Protein 4JCY (pdb70)

Radius of gyration: 17.29 Å; Cα contacts (8 Å, |Δi|>4): 210; chains: 2; bounding box: 45×39×38 Å

Nearest PDB structures (foldseek):
  3lfp-assembly1_A  TM=9.941E-01  e=3.884E-13  Citrobacter sp. RFL231
  4jqd-assembly1_A  TM=9.989E-01  e=7.165E-13  Citrobacter sp. RFL231
  4o8b-assembly1_A-2  TM=9.402E-01  e=1.130E-07  Pseudomonas aeruginosa PAO1
  2ef8-assembly1_B  TM=5.598E-01  e=7.575E-02  Peduovirus P2
  5d4z-assembly8_U  TM=6.041E-01  e=1.477E-01  Salmonella phage SPC32H

CATH classification: 1.10.260.40

Secondary structure (DSSP, 8-state):
--HHHHHHHHHHHT--HHHHHHHTT--TTTHHHHHHHHHHTSSPPPHHHHHHHHHHHTS-GGGGG---HHHHHHHHHHHT--HHHHHHHHH-/--HHHHHHHHHHHT--HHHHHHHTT--TTTHHHHHHHHHHTSSPPPHHHHHHHHHHHTS-GGGGG---HHHHHHHHHHHH--HHHHHHHHH-

Sequence (184 aa):
MLIRRLKDARLRAGISQEKLGVLAGIDEASASARMNQYEKGKHAPDFEMANRLAKVLKIPVSYLYTPEDDLAQIILTWNELNEQERKRINFYMLIRRLKDARLRAGISQEKLGVLAGIDEASASARMNQYEKGKHAPDFEMANRLAKVLKIPVSYLYTPEDDLAQIILTWNELNEQERKRINFY

InterPro domains:
  IPR001387 Cro/C1-type, helix-turn-helix domain [PF01381] (6-64)
  IPR001387 Cro/C1-type, helix-turn-helix domain [PS50943] (6-64)
  IPR001387 Cro/C1-type, helix-turn-helix domain [SM00530] (5-64)
  IPR001387 Cro/C1-type, helix-turn-helix domain [cd00093] (4-64)
  IPR010982 Lambda repressor-like, DNA-binding domain superfamily [G3DSA:1.10.260.40] (1-98)
  IPR010982 Lambda repressor-like, DNA-binding domain superfamily [SSF47413] (3-70)

Organism: NCBI:txid315237

Foldseek 3Di:
DALVLLVVLCVVLVDDQLVLQVQLPHDNVCSNVVSVCCNVVVDHDDLSSLCSSCVSSQFDSCLRVDPDPVVSVVRRVCSPDDPVRVVVVVVD/DALVLLVVLCVVLVDAQQVLQVQLPHDNVCRNVVSVCCNVVVDHDDLSSLCSSCVSSQFDSCLRVDPDPVVSVVRRVCSPDDPVRVVVVVVD

Structure (mmCIF, N/CA/C/O backbone):
data_4JCY
#
_entry.id   4JCY
#
_cell.length_a   62.340
_cell.length_b   62.340
_cell.length_c   158.080
_cell.angle_alpha   90.00
_cell.angle_beta   90.00
_cell.angle_gamma   120.00
#
_symmetry.space_group_name_H-M   'P 61'
#
loop_
_entity.id
_entity.type
_entity.pdbx_description
1 polymer 'Csp231I C protein'
2 polymer "DNA (5'-D(*AP*AP*AP*CP*TP*AP*AP*GP*AP*AP*AP*AP*TP*CP*TP*TP*AP*GP*CP*AP*A)-3')"
3 polymer "DNA (5'-D(*TP*TP*GP*CP*TP*AP*AP*GP*AP*TP*TP*TP*TP*CP*TP*TP*AP*GP*TP*TP*T)-3')"
4 non-polymer 'IODIDE ION'
5 water water
#
loop_
_atom_site.group_PDB
_atom_site.id
_atom_site.type_symbol
_atom_site.label_atom_id
_atom_site.label_alt_id
_atom_site.label_comp_id
_atom_site.label_asym_id
_atom_site.label_entity_id
_atom_site.label_seq_id
_atom_site.pdbx_PDB_ins_code
_atom_site.Cartn_x
_atom_site.Cartn_y
_atom_site.Cartn_z
_atom_site.occupancy
_atom_site.B_iso_or_equiv
_atom_site.auth_seq_id
_atom_site.auth_comp_id
_atom_site.auth_asym_id
_atom_site.auth_atom_id
_atom_site.pdbx_PDB_model_num
ATOM 1 N N . MET A 1 1 ? 52.623 35.710 -1.532 1.00 22.82 1 MET A N 1
ATOM 2 C CA . MET A 1 1 ? 53.055 36.877 -2.355 1.00 22.06 1 MET A CA 1
ATOM 3 C C . MET A 1 1 ? 52.622 38.199 -1.747 1.00 21.66 1 MET A C 1
ATOM 4 O O . MET A 1 1 ? 51.514 38.329 -1.219 1.00 21.10 1 MET A O 1
ATOM 9 N N . LEU A 1 2 ? 53.513 39.181 -1.840 1.00 20.63 2 LEU A N 1
ATOM 10 C CA . LEU A 1 2 ? 53.291 40.495 -1.249 1.00 20.22 2 LEU A CA 1
ATOM 11 C C . LEU A 1 2 ? 52.587 41.417 -2.229 1.00 20.08 2 LEU A C 1
ATOM 12 O O . LEU A 1 2 ? 53.151 41.811 -3.253 1.00 20.18 2 LEU A O 1
ATOM 17 N N . ILE A 1 3 ? 51.346 41.762 -1.910 1.00 20.15 3 ILE A N 1
ATOM 18 C CA . ILE A 1 3 ? 50.517 42.515 -2.843 1.00 20.28 3 ILE A CA 1
ATOM 19 C C . ILE A 1 3 ? 51.117 43.861 -3.221 1.00 20.46 3 ILE A C 1
ATOM 20 O O . ILE A 1 3 ? 50.938 44.319 -4.348 1.00 20.60 3 ILE A O 1
ATOM 25 N N . ARG A 1 4 ? 51.844 44.485 -2.295 1.00 21.35 4 ARG A N 1
ATOM 26 C CA . ARG A 1 4 ? 52.453 45.778 -2.597 1.00 21.87 4 ARG A CA 1
ATOM 27 C C . ARG A 1 4 ? 53.607 45.662 -3.590 1.00 21.35 4 ARG A C 1
ATOM 28 O O . ARG A 1 4 ? 53.807 46.554 -4.415 1.00 21.13 4 ARG A O 1
ATOM 36 N N . ARG A 1 5 ? 54.357 44.568 -3.506 1.00 20.52 5 ARG A N 1
ATOM 37 C CA . ARG A 1 5 ? 55.415 44.290 -4.475 1.00 20.19 5 ARG A CA 1
ATOM 38 C C . ARG A 1 5 ? 54.838 44.135 -5.880 1.00 19.59 5 ARG A C 1
ATOM 39 O O . ARG A 1 5 ? 55.368 44.699 -6.844 1.00 19.63 5 ARG A O 1
ATOM 47 N N . LEU A 1 6 ? 53.743 43.381 -5.979 1.00 18.80 6 LEU A N 1
ATOM 48 C CA . LEU A 1 6 ? 53.051 43.179 -7.241 1.00 18.52 6 LEU A CA 1
ATOM 49 C C . LEU A 1 6 ? 52.537 44.497 -7.812 1.00 18.96 6 LEU A C 1
ATOM 50 O O . LEU A 1 6 ? 52.735 44.769 -8.992 1.00 19.33 6 LEU A O 1
ATOM 55 N N . LYS A 1 7 ? 51.882 45.303 -6.974 1.00 19.22 7 LYS A N 1
ATOM 56 C CA . LYS A 1 7 ? 51.315 46.573 -7.431 1.00 20.18 7 LYS A CA 1
ATOM 57 C C . LYS A 1 7 ? 52.407 47.533 -7.885 1.00 20.80 7 LYS A C 1
ATOM 58 O O . LYS A 1 7 ? 52.331 48.099 -8.975 1.00 21.16 7 LYS A O 1
ATOM 64 N N . ASP A 1 8 ? 53.420 47.709 -7.041 1.00 21.22 8 ASP A N 1
ATOM 65 C CA . ASP A 1 8 ? 54.525 48.618 -7.345 1.00 22.10 8 ASP A CA 1
ATOM 66 C C . ASP A 1 8 ? 55.212 48.263 -8.661 1.00 21.94 8 ASP A C 1
ATOM 67 O O . ASP A 1 8 ? 55.478 49.143 -9.482 1.00 22.43 8 ASP A O 1
ATOM 72 N N . ALA A 1 9 ? 55.487 46.973 -8.851 1.00 21.05 9 ALA A N 1
ATOM 73 C CA . ALA A 1 9 ? 56.112 46.468 -10.078 1.00 20.96 9 ALA A CA 1
ATOM 74 C C . ALA A 1 9 ? 55.221 46.634 -11.314 1.00 20.84 9 ALA A C 1
ATOM 75 O O . ALA A 1 9 ? 55.712 46.987 -12.394 1.00 21.24 9 ALA A O 1
ATOM 77 N N . ARG A 1 10 ? 53.920 46.379 -11.157 1.00 20.21 10 ARG A N 1
ATOM 78 C CA . ARG A 1 10 ? 52.971 46.590 -12.254 1.00 20.36 10 ARG A CA 1
ATOM 79 C C . ARG A 1 10 ? 52.879 48.056 -12.665 1.00 21.28 10 ARG A C 1
ATOM 80 O O . ARG A 1 10 ? 52.844 48.366 -13.854 1.00 21.55 10 ARG A O 1
ATOM 88 N N . LEU A 1 11 ? 52.830 48.953 -11.681 1.00 21.73 11 LEU A N 1
ATOM 89 C CA . LEU A 1 11 ? 52.714 50.373 -11.985 1.00 22.87 11 LEU A CA 1
ATOM 90 C C . LEU A 1 11 ? 53.973 50.888 -12.685 1.00 23.88 11 LEU A C 1
ATOM 91 O O . LEU A 1 11 ? 53.880 51.712 -13.582 1.00 24.90 11 LEU A O 1
ATOM 96 N N . ARG A 1 12 ? 55.138 50.368 -12.307 1.00 24.09 12 ARG A N 1
ATOM 97 C CA . ARG A 1 12 ? 56.378 50.740 -12.992 1.00 25.53 12 ARG A CA 1
ATOM 98 C C . ARG A 1 12 ? 56.392 50.243 -14.439 1.00 25.91 12 ARG A C 1
ATOM 99 O O . ARG A 1 12 ? 56.957 50.890 -15.316 1.00 27.65 12 ARG A O 1
ATOM 107 N N . ALA A 1 13 ? 55.757 49.100 -14.677 1.00 25.22 13 ALA A N 1
ATOM 108 C CA . ALA A 1 13 ? 55.632 48.540 -16.019 1.00 25.72 13 ALA A CA 1
ATOM 109 C C . ALA A 1 13 ? 54.620 49.320 -16.861 1.00 26.38 13 ALA A C 1
ATOM 110 O O . ALA A 1 13 ? 54.655 49.258 -18.090 1.00 27.37 13 ALA A O 1
ATOM 112 N N . GLY A 1 14 ? 53.733 50.055 -16.193 1.00 26.11 14 GLY A N 1
ATOM 113 C CA . GLY A 1 14 ? 52.735 50.890 -16.866 1.00 26.94 14 GLY A CA 1
ATOM 114 C C . GLY A 1 14 ? 51.641 50.115 -17.579 1.00 26.65 14 GLY A C 1
ATOM 115 O O . GLY A 1 14 ? 51.151 50.545 -18.628 1.00 27.76 14 GLY A O 1
ATOM 116 N N . ILE A 1 15 ? 51.269 48.965 -17.026 1.00 25.41 15 ILE A N 1
ATOM 117 C CA . ILE A 1 15 ? 50.217 48.136 -17.619 1.00 25.20 15 ILE A CA 1
ATOM 118 C C . ILE A 1 15 ? 49.067 47.907 -16.638 1.00 23.95 15 ILE A C 1
ATOM 119 O O . ILE A 1 15 ? 49.256 47.961 -15.427 1.00 23.81 15 ILE A O 1
ATOM 124 N N . SER A 1 16 ? 47.873 47.662 -17.169 1.00 23.99 16 SER A N 1
ATOM 125 C CA . SER A 1 16 ? 46.707 47.372 -16.333 1.00 22.79 16 SER A CA 1
ATOM 126 C C . SER A 1 16 ? 46.807 45.972 -15.727 1.00 21.74 16 SER A C 1
ATOM 127 O O . SER A 1 16 ? 47.602 45.153 -16.189 1.00 21.64 16 SER A O 1
ATOM 130 N N . GLN A 1 17 ? 45.985 45.704 -14.710 1.00 20.61 17 GLN A N 1
ATOM 131 C CA . GLN A 1 17 ? 45.883 44.372 -14.091 1.00 19.98 17 GLN A CA 1
ATOM 132 C C . GLN A 1 17 ? 45.508 43.310 -15.132 1.00 20.25 17 GLN A C 1
ATOM 133 O O . GLN A 1 17 ? 46.119 42.235 -15.199 1.00 20.10 17 GLN A O 1
ATOM 139 N N . GLU A 1 18 ? 44.520 43.642 -15.963 1.00 21.05 18 GLU A N 1
ATOM 140 C CA . GLU A 1 18 ? 44.082 42.753 -17.038 1.00 21.44 18 GLU A CA 1
ATOM 141 C C . GLU A 1 18 ? 45.202 42.450 -18.030 1.00 22.16 18 GLU A C 1
ATOM 142 O O . GLU A 1 18 ? 45.435 41.288 -18.359 1.00 22.23 18 GLU A O 1
ATOM 148 N N . LYS A 1 19 ? 45.894 43.492 -18.492 1.00 22.59 19 LYS A N 1
ATOM 149 C CA . LYS A 1 19 ? 46.984 43.329 -19.459 1.00 23.67 19 LYS A CA 1
ATOM 150 C C . LYS A 1 19 ? 48.106 42.456 -18.894 1.00 22.80 19 LYS A C 1
ATOM 151 O O . LYS A 1 19 ? 48.622 41.576 -19.583 1.00 23.17 19 LYS A O 1
ATOM 157 N N . LEU A 1 20 ? 48.475 42.709 -17.641 1.00 21.80 20 LEU A N 1
ATOM 158 C CA . LEU A 1 20 ? 49.454 41.873 -16.957 1.00 21.16 20 LEU A CA 1
ATOM 159 C C . LEU A 1 20 ? 49.016 40.406 -16.981 1.00 21.09 20 LEU A C 1
ATOM 160 O O . LEU A 1 20 ? 49.806 39.534 -17.348 1.00 21.35 20 LEU A O 1
ATOM 165 N N . GLY A 1 21 ? 47.760 40.149 -16.612 1.00 20.88 21 GLY A N 1
ATOM 166 C CA . GLY A 1 21 ? 47.191 38.800 -16.657 1.00 21.06 21 GLY A CA 1
ATOM 167 C C . GLY A 1 21 ? 47.236 38.160 -18.032 1.00 22.39 21 GLY A C 1
ATOM 168 O O . GLY A 1 21 ? 47.659 37.010 -18.172 1.00 22.72 21 GLY A O 1
ATOM 169 N N . VAL A 1 22 ? 46.807 38.901 -19.051 1.00 23.46 22 VAL A N 1
ATOM 170 C CA . VAL A 1 22 ? 46.808 38.385 -20.426 1.00 25.05 22 VAL A CA 1
ATOM 171 C C . VAL A 1 22 ? 48.226 38.030 -20.890 1.00 25.81 22 VAL A C 1
ATOM 172 O O . VAL A 1 22 ? 48.463 36.932 -21.406 1.00 26.22 22 VAL A O 1
ATOM 176 N N . LEU A 1 23 ? 49.159 38.957 -20.684 1.00 25.67 23 LEU A N 1
ATOM 177 C CA . LEU A 1 23 ? 50.558 38.744 -21.058 1.00 26.70 23 LEU A CA 1
ATOM 178 C C . LEU A 1 23 ? 51.173 37.550 -20.327 1.00 26.17 23 LEU A C 1
ATOM 179 O O . LEU A 1 23 ? 52.028 36.856 -20.882 1.00 26.62 23 LEU A O 1
ATOM 184 N N . ALA A 1 24 ? 50.718 37.309 -19.095 1.00 25.11 24 ALA A N 1
ATOM 185 C CA . ALA A 1 24 ? 51.177 36.170 -18.290 1.00 25.18 24 ALA A CA 1
ATOM 186 C C . ALA A 1 24 ? 50.414 34.871 -18.578 1.00 25.93 24 ALA A C 1
ATOM 187 O O . ALA A 1 24 ? 50.581 33.874 -17.867 1.00 26.23 24 ALA A O 1
ATOM 189 N N . GLY A 1 25 ? 49.569 34.890 -19.605 1.00 26.75 25 GLY A N 1
ATOM 190 C CA . GLY A 1 25 ? 48.935 33.676 -20.111 1.00 27.78 25 GLY A CA 1
ATOM 191 C C . GLY A 1 25 ? 47.604 33.298 -19.488 1.00 27.40 25 GLY A C 1
ATOM 192 O O . GLY A 1 25 ? 47.097 32.204 -19.735 1.00 28.38 25 GLY A O 1
ATOM 193 N N . ILE A 1 26 ? 47.032 34.185 -18.681 1.00 26.38 26 ILE A N 1
ATOM 194 C CA . ILE A 1 26 ? 45.699 33.941 -18.135 1.00 26.21 26 ILE A CA 1
ATOM 195 C C . ILE A 1 26 ? 44.688 34.173 -19.245 1.00 27.75 26 ILE A C 1
ATOM 196 O O . ILE A 1 26 ? 44.823 35.118 -20.024 1.00 28.21 26 ILE A O 1
ATOM 201 N N . ASP A 1 27 ? 43.687 33.304 -19.326 1.00 28.26 27 ASP A N 1
ATOM 202 C CA . ASP A 1 27 ? 42.641 33.458 -20.323 1.00 29.82 27 ASP A CA 1
ATOM 203 C C . ASP A 1 27 ? 42.023 34.855 -20.276 1.00 29.54 27 ASP A C 1
ATOM 204 O O . ASP A 1 27 ? 41.824 35.432 -19.202 1.00 27.71 27 ASP A O 1
ATOM 209 N N . GLU A 1 28 ? 41.729 35.379 -21.461 1.00 31.21 28 GLU A N 1
ATOM 210 C CA . GLU A 1 28 ? 41.176 36.719 -21.638 1.00 31.78 28 GLU A CA 1
ATOM 211 C C . GLU A 1 28 ? 39.887 36.933 -20.843 1.00 31.44 28 GLU A C 1
ATOM 212 O O . GLU A 1 28 ? 39.582 38.056 -20.442 1.00 31.01 28 GLU A O 1
ATOM 218 N N . ALA A 1 29 ? 39.146 35.850 -20.612 1.00 31.64 29 ALA A N 1
ATOM 219 C CA . ALA A 1 29 ? 37.868 35.920 -19.901 1.00 31.24 29 ALA A CA 1
ATOM 220 C C . ALA A 1 29 ? 37.991 36.050 -18.377 1.00 29.40 29 ALA A C 1
ATOM 221 O O . ALA A 1 29 ? 37.031 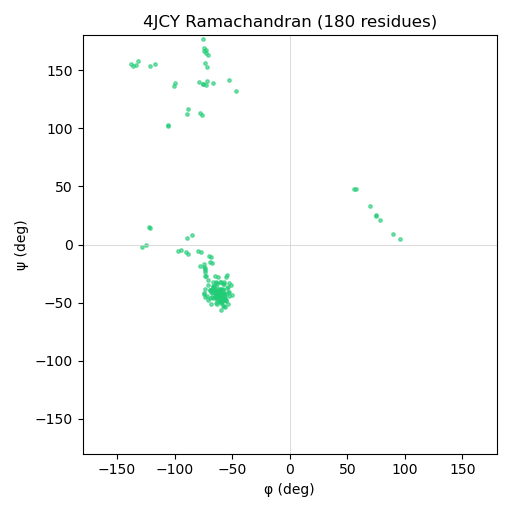36.456 -17.716 1.00 29.42 29 ALA A O 1
ATOM 223 N N . SER A 1 30 ? 39.155 35.708 -17.824 1.00 27.88 30 SER A N 1
ATOM 224 C CA . SER A 1 30 ? 39.354 35.759 -16.371 1.00 25.99 30 SER A CA 1
ATOM 225 C C . SER A 1 30 ? 40.542 36.603 -15.911 1.00 24.25 30 SER A C 1
ATOM 226 O O . SER A 1 30 ? 40.778 36.734 -14.707 1.00 23.33 30 SER A O 1
ATOM 229 N N . ALA A 1 31 ? 41.276 37.187 -16.856 1.00 23.67 31 ALA A N 1
ATOM 230 C CA . ALA A 1 31 ? 42.490 37.936 -16.520 1.00 22.14 31 ALA A CA 1
ATOM 231 C C . ALA A 1 31 ? 42.233 39.110 -15.570 1.00 21.18 31 ALA A C 1
ATOM 232 O O . ALA A 1 31 ? 42.927 39.260 -14.563 1.00 20.34 31 ALA A O 1
ATOM 234 N N . SER A 1 32 ? 41.230 39.931 -15.883 1.00 21.45 32 SER A N 1
ATOM 235 C CA . SER A 1 32 ? 40.904 41.087 -15.042 1.00 21.05 32 SER A CA 1
ATOM 236 C C . SER A 1 32 ? 40.603 40.686 -13.599 1.00 20.49 32 SER A C 1
ATOM 237 O O . SER A 1 32 ? 41.193 41.232 -12.657 1.00 20.15 32 SER A O 1
ATOM 240 N N . ALA A 1 33 ? 39.684 39.736 -13.438 1.00 20.99 33 ALA A N 1
ATOM 241 C CA . ALA A 1 33 ? 39.273 39.264 -12.120 1.00 20.72 33 ALA A CA 1
ATOM 242 C C . ALA A 1 33 ? 40.458 38.692 -11.340 1.00 20.09 33 ALA A C 1
ATOM 243 O O . ALA A 1 33 ? 40.754 39.140 -10.231 1.00 19.46 33 ALA A O 1
ATOM 245 N N . ARG A 1 34 ? 41.138 37.710 -11.923 1.00 20.56 34 ARG A N 1
ATOM 246 C CA . ARG A 1 34 ? 42.241 37.050 -11.234 1.00 20.62 34 ARG A CA 1
ATOM 247 C C . ARG A 1 34 ? 43.320 38.052 -10.842 1.00 20.16 34 ARG A C 1
ATOM 248 O O . ARG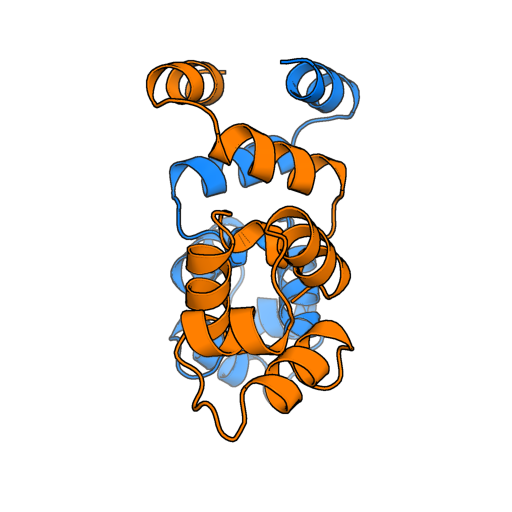 A 1 34 ? 43.697 38.145 -9.676 1.00 19.72 34 ARG A O 1
ATOM 256 N N . MET A 1 35 ? 43.790 38.834 -11.804 1.00 20.27 35 MET A N 1
ATOM 257 C CA . MET A 1 35 ? 44.817 39.810 -11.490 1.00 20.08 35 MET A CA 1
ATOM 258 C C . MET A 1 35 ? 44.407 40.697 -10.324 1.00 19.51 35 MET A C 1
ATOM 259 O O . MET A 1 35 ? 45.203 40.937 -9.412 1.00 19.52 35 MET A O 1
ATOM 264 N N . ASN A 1 36 ? 43.161 41.160 -10.342 1.00 19.14 36 ASN A N 1
ATOM 265 C CA . ASN A 1 36 ? 42.651 41.965 -9.242 1.00 18.58 36 ASN A CA 1
ATOM 266 C C . ASN A 1 36 ? 42.663 41.223 -7.906 1.00 18.19 36 ASN A C 1
ATOM 267 O O . ASN A 1 36 ? 43.066 41.785 -6.882 1.00 17.80 36 ASN A O 1
ATOM 272 N N . GLN A 1 37 ? 42.224 39.966 -7.915 1.00 18.47 37 GLN A N 1
ATOM 273 C CA . GLN A 1 37 ? 42.231 39.156 -6.697 1.00 18.46 37 GLN A CA 1
ATOM 274 C C . GLN A 1 37 ? 43.640 39.048 -6.115 1.00 18.38 37 GLN A C 1
ATOM 275 O O . GLN A 1 37 ? 43.814 39.107 -4.893 1.00 18.41 37 GLN A O 1
ATOM 281 N N . TYR A 1 38 ? 44.638 38.910 -6.987 1.00 18.12 38 TYR A N 1
ATOM 282 C CA . TYR A 1 38 ? 46.024 38.825 -6.532 1.00 18.01 38 TYR A CA 1
ATOM 283 C C . TYR A 1 38 ? 46.486 40.143 -5.930 1.00 17.85 38 TYR A C 1
ATOM 284 O O . TYR A 1 38 ? 47.083 40.149 -4.860 1.00 17.93 38 TYR A O 1
ATOM 293 N N . GLU A 1 39 ? 46.191 41.254 -6.600 1.00 18.07 39 GLU A N 1
ATOM 294 C CA . GLU A 1 39 ? 46.694 42.552 -6.150 1.00 18.36 39 GLU A CA 1
ATOM 295 C C . GLU A 1 39 ? 45.985 43.043 -4.888 1.00 18.78 39 GLU A C 1
ATOM 296 O O . GLU A 1 39 ? 46.559 43.794 -4.096 1.00 18.48 39 GLU A O 1
ATOM 302 N N . LYS A 1 40 ? 44.743 42.604 -4.702 1.00 19.30 40 LYS A N 1
ATOM 303 C CA . LYS A 1 40 ? 43.963 42.975 -3.519 1.00 20.33 40 LYS A CA 1
ATOM 304 C C . LYS A 1 40 ? 44.156 41.996 -2.358 1.00 20.50 40 LYS A C 1
ATOM 305 O O . LYS A 1 40 ? 43.666 42.230 -1.244 1.00 21.56 40 LYS A O 1
ATOM 311 N N . GLY A 1 41 ? 44.871 40.906 -2.627 1.00 19.52 41 GLY A N 1
ATOM 312 C CA . GLY A 1 41 ? 45.175 39.894 -1.625 1.00 19.84 41 GLY A CA 1
ATOM 313 C C . GLY A 1 41 ? 43.991 39.011 -1.290 1.00 19.67 41 GLY A C 1
ATOM 314 O O . GLY A 1 41 ? 43.919 38.464 -0.196 1.00 20.94 41 GLY A O 1
ATOM 315 N N . LYS A 1 42 ? 43.062 38.885 -2.235 1.00 19.53 42 LYS A N 1
ATOM 316 C CA . LYS A 1 42 ? 41.906 38.003 -2.075 1.00 19.85 42 LYS A CA 1
ATOM 317 C C . LYS A 1 42 ? 42.310 36.531 -2.167 1.00 19.47 42 LYS A C 1
ATOM 318 O O . LYS A 1 42 ? 41.846 35.704 -1.375 1.00 20.02 42 LYS A O 1
ATOM 324 N N . HIS A 1 43 ? 43.150 36.220 -3.158 1.00 18.85 43 HIS A N 1
ATOM 325 C CA . HIS A 1 43 ? 43.741 34.896 -3.339 1.00 18.70 43 HIS A CA 1
ATOM 326 C C . HIS A 1 43 ? 45.209 35.071 -3.717 1.00 17.94 43 HIS A C 1
ATOM 327 O O . HIS A 1 43 ? 45.586 36.104 -4.268 1.00 17.80 43 HIS A O 1
ATOM 334 N N . ALA A 1 44 ? 46.026 34.056 -3.435 1.00 18.40 44 ALA A N 1
ATOM 335 C CA . ALA A 1 44 ? 47.434 34.065 -3.841 1.00 17.93 44 ALA A CA 1
ATOM 336 C C . ALA A 1 44 ? 47.630 33.225 -5.101 1.00 18.07 44 ALA A C 1
ATOM 337 O O . ALA A 1 44 ? 47.038 32.159 -5.222 1.00 18.47 44 ALA A O 1
ATOM 339 N N . PRO A 1 45 ? 48.455 33.712 -6.047 1.00 18.08 45 PRO A N 1
ATOM 340 C CA . PRO A 1 45 ? 48.797 32.860 -7.183 1.00 18.48 45 PRO A CA 1
ATOM 341 C C . PRO A 1 45 ? 49.764 31.777 -6.732 1.00 18.73 45 PRO A C 1
ATOM 342 O O . PRO A 1 45 ? 50.460 31.958 -5.731 1.00 18.59 45 PRO A O 1
ATOM 346 N N . ASP A 1 46 ? 49.808 30.664 -7.455 1.00 19.27 46 ASP A N 1
ATOM 347 C CA . ASP A 1 46 ? 50.850 29.675 -7.216 1.00 19.63 46 ASP A CA 1
ATOM 348 C C . ASP A 1 46 ? 52.185 30.178 -7.771 1.00 19.15 46 ASP A C 1
ATOM 349 O O . ASP A 1 46 ? 52.237 31.179 -8.491 1.00 18.65 46 ASP A O 1
ATOM 354 N N . PHE A 1 47 ? 53.257 29.480 -7.424 1.00 19.12 47 PHE A N 1
ATOM 355 C CA . PHE A 1 47 ? 54.601 29.913 -7.783 1.00 19.40 47 PHE A CA 1
ATOM 356 C C . PHE A 1 47 ? 54.825 29.940 -9.297 1.00 19.71 47 PHE A C 1
ATOM 357 O O . PHE A 1 47 ? 55.501 30.836 -9.818 1.00 19.72 47 PHE A O 1
ATOM 365 N N . GLU A 1 48 ? 54.254 28.968 -10.001 1.00 20.65 48 GLU A N 1
ATOM 366 C CA . GLU A 1 48 ? 54.338 28.956 -11.457 1.00 22.04 48 GLU A CA 1
ATOM 367 C C . GLU A 1 48 ? 53.786 30.261 -12.038 1.00 21.34 48 GLU A C 1
ATOM 368 O O . GLU A 1 48 ? 54.424 30.883 -12.893 1.00 21.12 48 GLU A O 1
ATOM 374 N N . MET A 1 49 ? 52.608 30.676 -11.570 1.00 20.87 49 MET A N 1
ATOM 375 C CA . MET A 1 49 ? 52.017 31.940 -12.020 1.00 21.07 49 MET A CA 1
ATOM 376 C C . MET A 1 49 ? 52.879 33.138 -11.638 1.00 19.83 49 MET A C 1
ATOM 377 O O . MET A 1 49 ? 53.082 34.045 -12.451 1.00 19.34 49 MET A O 1
ATOM 382 N N . ALA A 1 50 ? 53.393 33.139 -10.410 1.00 19.16 50 ALA A N 1
ATOM 383 C CA . ALA A 1 50 ? 54.255 34.227 -9.962 1.00 18.70 50 ALA A CA 1
ATOM 384 C C . ALA A 1 50 ? 55.455 34.390 -10.887 1.00 19.30 50 ALA A C 1
ATOM 385 O O . ALA A 1 50 ? 55.807 35.509 -11.246 1.00 19.42 50 ALA A O 1
ATOM 387 N N . ASN A 1 51 ? 56.067 33.271 -11.277 1.00 19.98 51 ASN A N 1
ATOM 388 C CA . ASN A 1 51 ? 57.159 33.279 -12.251 1.00 21.24 51 ASN A CA 1
ATOM 389 C C . ASN A 1 51 ? 56.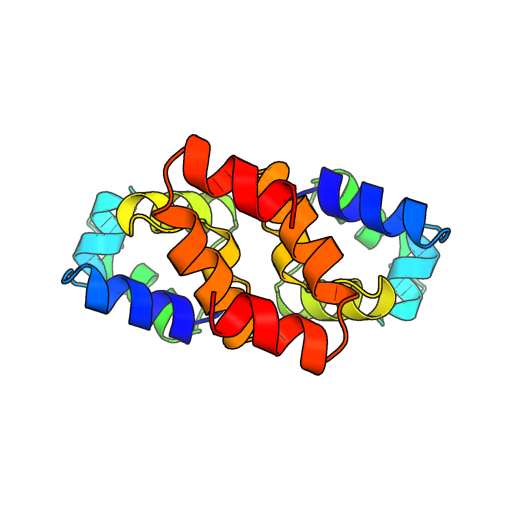761 33.902 -13.599 1.00 21.91 51 ASN A C 1
ATOM 390 O O . ASN A 1 51 ? 57.513 34.698 -14.164 1.00 22.34 51 ASN A O 1
ATOM 395 N N . ARG A 1 52 ? 55.577 33.551 -14.097 1.00 22.51 52 ARG A N 1
ATOM 396 C CA . ARG A 1 52 ? 55.059 34.137 -15.341 1.00 23.71 52 ARG A CA 1
ATOM 397 C C . ARG A 1 52 ? 54.816 35.648 -15.213 1.00 22.97 52 ARG A C 1
ATOM 398 O O . ARG A 1 52 ? 55.106 36.411 -16.145 1.00 23.33 52 ARG A O 1
ATOM 406 N N . LEU A 1 53 ? 54.302 36.070 -14.058 1.00 21.63 53 LEU A N 1
ATOM 407 C CA . LEU A 1 53 ? 54.101 37.493 -13.770 1.00 21.42 53 LEU A CA 1
ATOM 408 C C . LEU A 1 53 ? 55.425 38.250 -13.720 1.00 21.91 53 LEU A C 1
ATOM 409 O O . LEU A 1 53 ? 55.553 39.350 -14.277 1.00 22.09 53 LEU A O 1
ATOM 414 N N . ALA A 1 54 ? 56.411 37.653 -13.056 1.00 21.71 54 ALA A N 1
ATOM 415 C CA . ALA A 1 54 ? 57.712 38.294 -12.893 1.00 22.56 54 ALA A CA 1
ATOM 416 C C . ALA A 1 54 ? 58.389 38.528 -14.241 1.00 23.90 54 ALA A C 1
ATOM 417 O O . ALA A 1 54 ? 58.995 39.579 -14.455 1.00 24.19 54 ALA A O 1
ATOM 419 N N . LYS A 1 55 ? 58.270 37.554 -15.144 1.00 24.49 55 LYS A N 1
ATOM 420 C CA . LYS A 1 55 ? 58.830 37.672 -16.489 1.00 26.15 55 LYS A CA 1
ATOM 421 C C . LYS A 1 55 ? 58.225 38.863 -17.234 1.00 26.08 55 LYS A C 1
ATOM 422 O O . LYS A 1 55 ? 58.952 39.636 -17.854 1.00 26.81 55 LYS A O 1
ATOM 428 N N . VAL A 1 56 ? 56.902 39.014 -17.147 1.00 25.03 56 VAL A N 1
ATOM 429 C CA . VAL A 1 56 ? 56.189 40.128 -17.787 1.00 25.13 56 VAL A CA 1
ATOM 430 C C . VAL A 1 56 ? 56.635 41.470 -17.195 1.00 24.88 56 VAL A C 1
ATOM 431 O O . VAL A 1 56 ? 56.871 42.438 -17.930 1.00 25.94 56 VAL A O 1
ATOM 435 N N . LEU A 1 57 ? 56.776 41.500 -15.871 1.00 23.70 57 LEU A N 1
ATOM 436 C CA . LEU A 1 57 ? 57.178 42.700 -15.141 1.00 23.64 57 LEU A CA 1
ATOM 437 C C . LEU A 1 57 ? 58.681 42.980 -15.176 1.00 24.36 57 LEU A C 1
ATOM 438 O O . LEU A 1 57 ? 59.126 44.022 -14.690 1.00 24.58 57 LEU A O 1
ATOM 443 N N . LYS A 1 58 ? 59.455 42.061 -15.755 1.00 24.75 58 LYS A N 1
ATOM 444 C CA . LYS A 1 58 ? 60.912 42.215 -15.867 1.00 25.59 58 LYS A CA 1
ATOM 445 C C . LYS A 1 58 ? 61.579 42.390 -14.493 1.00 24.78 58 LYS A C 1
ATOM 446 O O . LYS A 1 58 ? 62.403 43.287 -14.286 1.00 25.72 58 LYS A O 1
ATOM 452 N N . ILE A 1 59 ? 61.208 41.524 -13.559 1.00 22.98 59 ILE A N 1
ATOM 453 C CA . ILE A 1 59 ? 61.780 41.523 -12.216 1.00 22.22 59 ILE A CA 1
ATOM 454 C C . ILE A 1 59 ? 62.141 40.087 -11.839 1.00 21.88 59 ILE A C 1
ATOM 455 O O . ILE A 1 59 ? 61.548 39.150 -12.369 1.00 21.44 59 ILE A O 1
ATOM 460 N N . PRO A 1 60 ? 63.112 39.905 -10.924 1.00 22.19 60 PRO A N 1
ATOM 461 C CA . PRO A 1 60 ? 63.320 38.559 -10.391 1.00 21.80 60 PRO A CA 1
ATOM 462 C C . PRO A 1 60 ? 62.098 38.172 -9.572 1.00 20.71 60 PRO A C 1
ATOM 463 O O . PRO A 1 60 ? 61.543 39.012 -8.858 1.00 20.43 60 PRO A O 1
ATOM 467 N N . VAL A 1 61 ? 61.662 36.923 -9.696 1.00 20.06 61 VAL A N 1
ATOM 468 C CA . VAL A 1 61 ? 60.429 36.487 -9.047 1.00 19.50 61 VAL A CA 1
ATOM 469 C C . VAL A 1 61 ? 60.455 36.685 -7.524 1.00 19.31 61 VAL A C 1
ATOM 470 O O . VAL A 1 61 ? 59.431 37.022 -6.928 1.00 19.20 61 VAL A O 1
ATOM 474 N N . SER A 1 62 ? 61.620 36.525 -6.902 1.00 19.92 62 SER A N 1
ATOM 475 C CA . SER A 1 62 ? 61.691 36.620 -5.439 1.00 19.99 62 SER A CA 1
ATOM 476 C C . SER A 1 62 ? 61.416 38.023 -4.893 1.00 19.97 62 SER A C 1
ATOM 477 O O . SER A 1 62 ? 61.126 38.176 -3.708 1.00 19.75 62 SER A O 1
ATOM 480 N N . TYR A 1 63 ? 61.477 39.038 -5.757 1.00 19.71 63 TYR A N 1
ATOM 481 C CA . TYR A 1 63 ? 61.063 40.393 -5.368 1.00 19.98 63 TYR A CA 1
ATOM 482 C C . TYR A 1 63 ? 59.652 40.366 -4.779 1.00 19.11 63 TYR A C 1
ATOM 483 O O . TYR A 1 63 ? 59.370 41.035 -3.780 1.00 19.58 63 TYR A O 1
ATOM 492 N N . LEU A 1 64 ? 58.775 39.580 -5.400 1.00 18.58 64 LEU A N 1
ATOM 493 C CA . LEU A 1 64 ? 57.377 39.492 -4.983 1.00 17.77 64 LEU A CA 1
ATOM 494 C C . LEU A 1 64 ? 57.191 38.812 -3.629 1.00 17.81 64 LEU A C 1
ATOM 495 O O . LEU A 1 64 ? 56.103 38.856 -3.059 1.00 17.53 64 LEU A O 1
ATOM 500 N N . TYR A 1 65 ? 58.260 38.202 -3.118 1.00 17.95 65 TYR A N 1
ATOM 501 C CA . TYR A 1 65 ? 58.211 37.446 -1.869 1.00 18.28 65 TYR A CA 1
ATOM 502 C C . TYR A 1 65 ? 59.189 37.970 -0.812 1.00 18.94 65 TYR A C 1
ATOM 503 O O . TYR A 1 65 ? 59.458 37.280 0.167 1.00 18.89 65 TYR A O 1
ATOM 512 N N . THR A 1 66 ? 59.710 39.184 -1.019 1.00 19.44 66 THR A N 1
ATOM 513 C CA . THR A 1 66 ? 60.703 39.800 -0.120 1.00 20.92 66 THR A CA 1
ATOM 514 C C . THR A 1 66 ? 60.069 40.916 0.731 1.00 21.67 66 THR A C 1
ATOM 515 O O . THR A 1 66 ? 59.855 42.023 0.233 1.00 22.10 66 THR A O 1
ATOM 519 N N . PRO A 1 67 ? 59.767 40.632 2.018 1.00 22.44 67 PRO A N 1
ATOM 520 C CA . PRO A 1 67 ? 59.136 41.659 2.865 1.00 23.38 67 PRO A CA 1
ATOM 521 C C . PRO A 1 67 ? 60.084 42.782 3.292 1.00 24.71 67 PRO A C 1
ATOM 522 O O . PRO A 1 67 ? 59.634 43.887 3.607 1.00 25.26 67 PRO A O 1
ATOM 526 N N . GLU A 1 68 ? 61.380 42.494 3.292 1.00 25.72 68 GLU A N 1
ATOM 527 C CA . GLU A 1 68 ? 62.399 43.452 3.706 1.00 27.67 68 GLU A CA 1
ATOM 528 C C . GLU A 1 68 ? 62.633 44.487 2.602 1.00 27.90 68 GLU A C 1
ATOM 529 O O . GLU A 1 68 ? 63.153 44.156 1.535 1.00 27.28 68 GLU A O 1
ATOM 535 N N . ASP A 1 69 ? 62.240 45.735 2.859 1.00 28.85 69 ASP A N 1
ATOM 536 C CA . ASP A 1 69 ? 62.326 46.798 1.852 1.00 29.28 69 ASP A CA 1
ATOM 537 C C . ASP A 1 69 ? 63.740 46.961 1.293 1.00 30.08 69 ASP A C 1
ATOM 538 O O . ASP A 1 69 ? 63.913 47.126 0.084 1.00 29.57 69 ASP A O 1
ATOM 543 N N . ASP A 1 70 ? 64.745 46.904 2.164 1.00 31.65 70 ASP A N 1
ATOM 544 C CA . ASP A 1 70 ? 66.127 47.098 1.716 1.00 32.93 70 ASP A CA 1
ATOM 545 C C . ASP A 1 70 ? 66.644 45.949 0.848 1.00 31.76 70 ASP A C 1
ATOM 546 O O . ASP A 1 70 ? 67.333 46.187 -0.144 1.00 31.92 70 ASP A O 1
ATOM 551 N N . LEU A 1 71 ? 66.286 44.716 1.208 1.00 30.29 71 LEU A N 1
ATOM 552 C CA . LEU A 1 71 ? 66.642 43.550 0.411 1.00 29.12 71 LEU A CA 1
ATOM 553 C C . LEU A 1 71 ? 65.903 43.567 -0.930 1.00 27.85 71 LEU A C 1
ATOM 554 O O . LEU A 1 71 ? 66.492 43.262 -1.970 1.00 28.01 71 LEU A O 1
ATOM 559 N N . ALA A 1 72 ? 64.622 43.938 -0.902 1.00 26.76 72 ALA A N 1
ATOM 560 C CA . ALA A 1 72 ? 63.826 44.043 -2.127 1.00 25.86 72 ALA A CA 1
ATOM 561 C C . ALA A 1 72 ? 64.473 45.001 -3.127 1.00 26.90 72 ALA A C 1
ATOM 562 O O . ALA A 1 72 ? 64.544 44.700 -4.319 1.00 26.53 72 ALA A O 1
ATOM 564 N N . GLN A 1 73 ? 64.964 46.136 -2.632 1.00 28.47 73 GLN A N 1
ATOM 565 C CA . GLN A 1 73 ? 65.672 47.100 -3.477 1.00 30.15 73 GLN A CA 1
ATOM 566 C C . GLN A 1 73 ? 66.982 46.533 -4.041 1.00 30.99 73 GLN A C 1
ATOM 567 O O . GLN A 1 73 ? 67.311 46.766 -5.210 1.00 31.46 73 GLN A O 1
ATOM 573 N N . ILE A 1 74 ? 67.720 45.792 -3.215 1.00 31.32 74 ILE A N 1
ATOM 574 C CA . ILE A 1 74 ? 68.931 45.100 -3.673 1.00 32.06 74 ILE A CA 1
ATOM 575 C C . ILE A 1 74 ? 68.594 44.172 -4.838 1.00 31.21 74 ILE A C 1
ATOM 576 O O . ILE A 1 74 ? 69.285 44.166 -5.860 1.00 31.72 74 ILE A O 1
ATOM 581 N N . ILE A 1 75 ? 67.517 43.410 -4.679 1.00 29.50 75 ILE A N 1
ATOM 582 C CA . ILE A 1 75 ? 67.075 42.475 -5.702 1.00 28.98 75 ILE A CA 1
ATOM 583 C C . ILE A 1 75 ? 66.753 43.209 -7.005 1.00 29.69 75 ILE A C 1
ATOM 584 O O . ILE A 1 75 ? 67.143 42.757 -8.085 1.00 29.83 75 ILE A O 1
ATOM 589 N N . LEU A 1 76 ? 66.067 44.346 -6.890 1.00 30.32 76 LEU A N 1
ATOM 590 C CA . LEU A 1 76 ? 65.731 45.172 -8.052 1.00 31.55 76 LEU A CA 1
ATOM 591 C C . LEU A 1 76 ? 66.957 45.711 -8.759 1.00 33.88 76 LEU A C 1
ATOM 592 O O . LEU A 1 76 ? 67.044 45.669 -9.984 1.00 34.84 76 LEU A O 1
ATOM 597 N N . THR A 1 77 ? 67.903 46.224 -7.983 1.00 35.55 77 THR A N 1
ATOM 598 C CA . THR A 1 77 ? 69.119 46.794 -8.543 1.00 38.15 77 THR A CA 1
ATOM 599 C C . THR A 1 77 ? 69.971 45.713 -9.202 1.00 38.96 77 THR A C 1
ATOM 600 O O . THR A 1 77 ? 70.448 45.891 -10.325 1.00 40.19 77 THR A O 1
ATOM 604 N N . TRP A 1 78 ? 70.133 44.591 -8.500 1.00 38.51 78 TRP A N 1
ATOM 605 C CA . TRP A 1 78 ? 70.870 43.427 -8.998 1.00 39.12 78 TRP A CA 1
ATOM 606 C C . TRP A 1 78 ? 70.344 42.948 -10.354 1.00 38.93 78 TRP A C 1
ATOM 607 O O . TRP A 1 78 ? 71.121 42.529 -11.214 1.00 39.64 78 TRP A O 1
ATOM 618 N N . ASN A 1 79 ? 69.025 43.016 -10.530 1.00 37.77 79 ASN A N 1
ATOM 619 C CA . ASN A 1 79 ? 68.365 42.606 -11.771 1.00 38.18 79 ASN A CA 1
ATOM 620 C C . ASN A 1 79 ? 68.884 43.344 -13.006 1.00 40.41 79 ASN A C 1
ATOM 621 O O . ASN A 1 79 ? 68.926 42.779 -14.101 1.00 41.01 79 ASN A O 1
ATOM 626 N N . GLU A 1 80 ? 69.287 44.599 -12.816 1.00 42.33 80 GLU A N 1
ATOM 627 C CA . GLU A 1 80 ? 69.736 45.455 -13.920 1.00 45.11 80 GLU A CA 1
ATOM 628 C C . GLU A 1 80 ? 71.252 45.452 -14.150 1.00 47.08 80 GLU A C 1
ATOM 629 O O . GLU A 1 80 ? 71.735 46.059 -15.109 1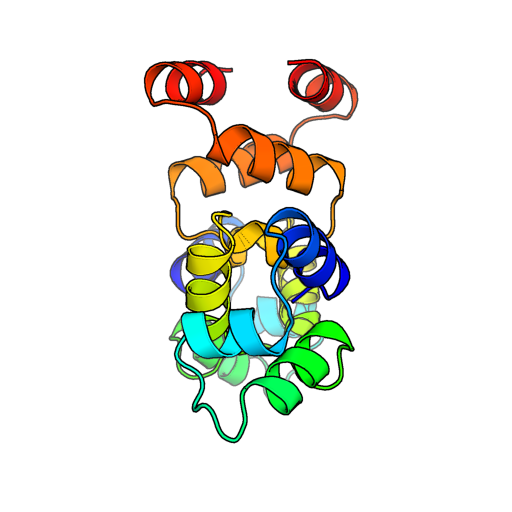.00 48.49 80 GLU A O 1
ATOM 63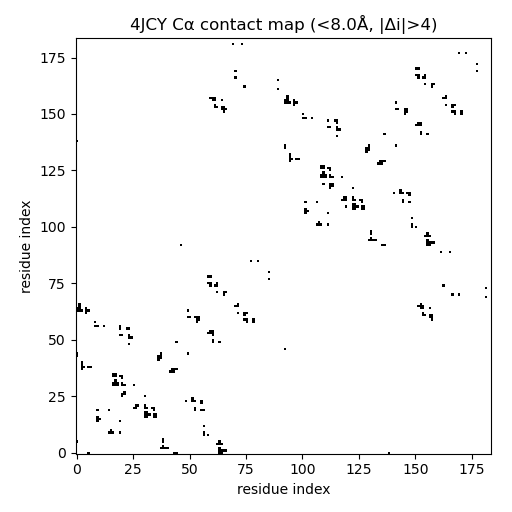5 N N . LEU A 1 81 ? 71.996 44.772 -13.281 1.00 47.30 81 LEU A N 1
ATOM 636 C CA . LEU A 1 81 ? 73.449 44.715 -13.409 1.00 49.44 81 LEU A CA 1
ATOM 637 C C . LEU A 1 81 ? 73.869 43.710 -14.470 1.00 50.61 81 LEU A C 1
ATOM 638 O O . LEU A 1 81 ? 73.286 42.630 -14.578 1.00 49.50 81 LEU A O 1
ATOM 643 N N . ASN A 1 82 ? 74.879 44.079 -15.255 1.00 53.55 82 ASN A N 1
ATOM 644 C CA . ASN A 1 82 ? 75.499 43.158 -16.203 1.00 55.51 82 ASN A CA 1
ATOM 645 C C . ASN A 1 82 ? 76.402 42.162 -15.470 1.00 56.52 82 ASN A C 1
ATOM 646 O O . ASN A 1 82 ? 76.581 42.268 -14.254 1.00 55.69 82 ASN A O 1
ATOM 651 N N . GLU A 1 83 ? 76.975 41.215 -16.213 1.00 58.62 83 GLU A N 1
ATOM 652 C CA . GLU A 1 83 ? 77.817 40.161 -15.637 1.00 59.71 83 GLU A CA 1
ATOM 653 C C . GLU A 1 83 ? 78.990 40.706 -14.818 1.00 61.14 83 GLU A C 1
ATOM 654 O O . GLU A 1 83 ? 79.156 40.344 -13.650 1.00 60.58 83 GLU A O 1
ATOM 660 N N . GLN A 1 84 ? 79.782 41.580 -15.438 1.00 63.51 84 GLN A N 1
ATOM 661 C CA . GLN A 1 84 ? 80.943 42.201 -14.798 1.00 65.58 84 GLN A CA 1
ATOM 662 C C . GLN A 1 84 ? 80.566 42.865 -13.473 1.00 64.14 84 GLN A C 1
ATOM 663 O O . GLN A 1 84 ? 81.335 42.831 -12.509 1.00 64.73 84 GLN A O 1
ATOM 669 N N . GLU A 1 85 ? 79.377 43.459 -13.437 1.00 62.32 85 GLU A N 1
ATOM 670 C CA . GLU A 1 85 ? 78.891 44.136 -12.244 1.00 61.06 85 GLU A CA 1
ATOM 671 C C . GLU A 1 85 ? 78.461 43.139 -11.172 1.00 59.22 85 GLU A C 1
ATOM 672 O O . GLU A 1 85 ? 78.782 43.311 -9.998 1.00 59.52 85 GLU A O 1
ATOM 678 N N . ARG A 1 86 ? 77.764 42.082 -11.582 1.00 57.57 86 ARG A N 1
ATOM 679 C CA . ARG A 1 86 ? 77.361 41.028 -10.650 1.00 56.29 86 ARG A CA 1
ATOM 680 C C . ARG A 1 86 ? 78.572 40.315 -10.052 1.00 58.08 86 ARG A C 1
ATOM 681 O O . ARG A 1 86 ? 78.547 39.913 -8.887 1.00 57.63 86 ARG A O 1
ATOM 689 N N . LYS A 1 87 ? 79.631 40.180 -10.846 1.00 60.88 87 LYS A N 1
ATOM 690 C CA . LYS A 1 87 ? 80.873 39.582 -10.371 1.00 63.46 87 LYS A CA 1
ATOM 691 C C . LYS A 1 87 ? 81.483 40.372 -9.209 1.00 65.13 87 LYS A C 1
ATOM 692 O O . LYS A 1 87 ? 81.965 39.777 -8.241 1.00 65.38 87 LYS A O 1
ATOM 698 N N . ARG A 1 88 ? 81.449 41.701 -9.296 1.00 66.95 88 ARG A N 1
ATOM 699 C CA . ARG A 1 88 ? 82.072 42.549 -8.270 1.00 69.55 88 ARG A CA 1
ATOM 700 C C . ARG A 1 88 ? 81.325 42.558 -6.923 1.00 68.62 88 ARG A C 1
ATOM 701 O O . ARG A 1 88 ? 81.951 42.699 -5.869 1.00 69.74 88 ARG A O 1
ATOM 709 N N . ILE A 1 89 ? 80.003 42.390 -6.960 1.00 67.29 89 ILE A N 1
ATOM 710 C CA . ILE A 1 89 ? 79.215 42.232 -5.735 1.00 66.73 89 ILE A CA 1
ATOM 711 C C . ILE A 1 89 ? 79.454 40.844 -5.143 1.00 67.12 89 ILE A C 1
ATOM 712 O O . ILE A 1 89 ? 79.659 40.705 -3.938 1.00 67.81 89 ILE A O 1
ATOM 717 N N . ASN A 1 90 ? 79.434 39.823 -5.998 1.00 67.32 90 ASN A N 1
ATOM 718 C CA . ASN A 1 90 ? 79.675 38.450 -5.565 1.00 67.73 90 ASN A CA 1
ATOM 719 C C . ASN A 1 90 ? 80.977 38.362 -4.794 1.00 70.47 90 ASN A C 1
ATOM 720 O O . ASN A 1 90 ? 81.112 37.567 -3.864 1.00 70.32 90 ASN A O 1
ATOM 725 N N . PHE A 1 91 ? 81.928 39.200 -5.194 1.00 73.60 91 PHE A N 1
ATOM 726 C CA . PHE A 1 91 ? 83.181 39.355 -4.480 1.00 77.04 91 PHE A CA 1
ATOM 727 C C . PHE A 1 91 ? 82.977 40.067 -3.146 1.00 77.74 91 PHE A C 1
ATOM 728 O O . PHE A 1 91 ? 83.468 39.609 -2.114 1.00 78.52 91 PHE A O 1
ATOM 736 N N . TYR A 1 92 ? 82.239 41.177 -3.183 1.00 77.89 92 TYR A N 1
ATOM 737 C CA . TYR A 1 92 ? 82.096 42.088 -2.046 1.00 79.53 92 TYR A CA 1
ATOM 738 C C . TYR A 1 92 ? 81.383 41.450 -0.853 1.00 78.61 92 TYR A C 1
ATOM 739 O O . TYR A 1 92 ? 81.955 40.619 -0.146 1.00 79.95 92 TYR A O 1
ATOM 748 N N . MET B 1 1 ? 57.432 28.037 -4.310 1.00 24.42 1 MET B N 1
ATOM 749 C CA . MET B 1 1 ? 58.392 27.610 -3.254 1.00 23.96 1 MET B CA 1
ATOM 750 C C . MET B 1 1 ? 59.356 26.555 -3.790 1.00 22.96 1 MET B C 1
ATOM 751 O O . MET B 1 1 ? 58.941 25.507 -4.281 1.00 23.35 1 MET B O 1
ATOM 756 N N . LEU B 1 2 ? 60.648 26.845 -3.689 1.00 21.75 2 LEU B N 1
ATOM 757 C CA . LEU B 1 2 ? 61.677 25.999 -4.289 1.00 21.13 2 LEU B CA 1
ATOM 758 C C . LEU B 1 2 ? 62.126 24.899 -3.340 1.00 20.27 2 LEU B C 1
ATOM 759 O O . LEU B 1 2 ? 62.690 25.169 -2.279 1.00 19.94 2 LEU B O 1
ATOM 764 N N . ILE B 1 3 ? 61.880 23.655 -3.727 1.00 19.85 3 ILE B N 1
ATOM 765 C CA . ILE B 1 3 ? 62.110 22.538 -2.819 1.00 19.90 3 ILE B CA 1
ATOM 766 C C . ILE B 1 3 ? 63.576 22.358 -2.438 1.00 19.86 3 ILE B C 1
ATOM 767 O O . ILE B 1 3 ? 63.873 21.946 -1.315 1.00 19.65 3 ILE B O 1
ATOM 772 N N . ARG B 1 4 ? 64.484 22.682 -3.361 1.00 20.55 4 ARG B N 1
ATOM 773 C CA . ARG B 1 4 ? 65.917 22.594 -3.079 1.00 21.01 4 ARG B CA 1
ATOM 774 C C . ARG B 1 4 ? 66.337 23.590 -2.002 1.00 20.57 4 ARG B C 1
ATOM 775 O O . ARG B 1 4 ? 67.180 23.280 -1.156 1.00 20.32 4 ARG B O 1
ATOM 783 N N . ARG B 1 5 ? 65.758 24.786 -2.055 1.00 19.84 5 ARG B N 1
ATOM 784 C CA . ARG B 1 5 ? 66.058 25.833 -1.085 1.00 19.68 5 ARG B CA 1
ATOM 785 C C . ARG B 1 5 ? 65.626 25.416 0.314 1.00 19.20 5 ARG B C 1
ATOM 786 O O . ARG B 1 5 ? 66.382 25.573 1.279 1.00 19.74 5 ARG B O 1
ATOM 794 N N . LEU B 1 6 ? 64.414 24.878 0.416 1.00 18.72 6 LEU B N 1
ATOM 795 C CA . LEU B 1 6 ? 63.904 24.383 1.684 1.00 18.65 6 LEU B CA 1
ATOM 796 C C . LEU B 1 6 ? 64.803 23.293 2.260 1.00 19.12 6 LEU B C 1
ATOM 797 O O . LEU B 1 6 ? 65.165 23.356 3.431 1.00 19.75 6 LEU B O 1
ATOM 802 N N . LYS B 1 7 ? 65.157 22.308 1.435 1.00 19.82 7 LYS B N 1
ATOM 803 C CA . LYS B 1 7 ? 65.984 21.185 1.874 1.00 20.66 7 LYS B CA 1
ATOM 804 C C . LYS B 1 7 ? 67.373 21.650 2.313 1.00 21.34 7 LYS B C 1
ATOM 805 O O . LYS B 1 7 ? 67.860 21.252 3.371 1.00 21.43 7 LYS B O 1
ATOM 811 N N . ASP B 1 8 ? 68.004 22.488 1.497 1.00 21.61 8 ASP B N 1
ATOM 812 C CA . ASP B 1 8 ? 69.355 22.967 1.796 1.00 22.96 8 ASP B CA 1
ATOM 813 C C . ASP B 1 8 ? 69.400 23.729 3.120 1.00 22.44 8 ASP B C 1
ATOM 814 O O . ASP B 1 8 ? 70.293 23.511 3.944 1.00 23.17 8 ASP B O 1
ATOM 819 N N . ALA B 1 9 ? 68.426 24.617 3.310 1.00 21.40 9 ALA B N 1
ATOM 820 C CA . ALA B 1 9 ? 68.283 25.397 4.538 1.00 21.24 9 ALA B CA 1
ATOM 821 C C . ALA B 1 9 ? 67.994 24.511 5.750 1.00 21.15 9 ALA B C 1
ATOM 822 O O . ALA B 1 9 ? 68.538 24.741 6.835 1.00 21.74 9 ALA B O 1
ATOM 824 N N . ARG B 1 10 ? 67.143 23.499 5.566 1.00 20.57 10 ARG B N 1
ATOM 825 C CA . ARG B 1 10 ? 66.840 22.561 6.650 1.00 20.44 10 ARG B CA 1
ATOM 826 C C . ARG B 1 10 ? 68.057 21.759 7.081 1.00 21.46 10 ARG B C 1
ATOM 827 O O . ARG B 1 10 ? 68.282 21.574 8.273 1.00 21.70 10 ARG B O 1
ATOM 835 N N . LEU B 1 11 ? 68.828 21.274 6.112 1.00 22.05 11 LEU B N 1
ATOM 836 C CA . LEU B 1 11 ? 70.008 20.485 6.437 1.00 23.40 11 LEU B CA 1
ATOM 837 C C . LEU B 1 11 ? 71.060 21.346 7.135 1.00 24.63 11 LEU B C 1
ATOM 838 O O . LEU B 1 11 ? 71.697 20.894 8.083 1.00 25.87 11 LEU B O 1
ATOM 843 N N . ARG B 1 12 ? 71.208 22.598 6.709 1.00 24.61 12 ARG B N 1
ATOM 844 C CA . ARG B 1 12 ? 72.126 23.508 7.399 1.00 26.05 12 ARG B CA 1
ATOM 845 C C . ARG B 1 12 ? 71.674 23.790 8.836 1.00 26.03 12 ARG B C 1
ATOM 846 O O . ARG B 1 12 ? 72.505 23.964 9.728 1.00 27.38 12 ARG B O 1
ATOM 854 N N . ALA B 1 13 ? 70.361 23.819 9.052 1.00 24.90 13 ALA B N 1
ATOM 855 C CA . ALA B 1 13 ? 69.799 23.998 10.394 1.00 25.28 13 ALA B CA 1
ATOM 856 C C . ALA B 1 13 ? 69.934 22.735 11.256 1.00 25.73 13 ALA B C 1
ATOM 857 O O . ALA B 1 13 ? 69.853 22.805 12.486 1.00 26.42 13 ALA B O 1
ATOM 859 N N . GLY B 1 14 ? 70.141 21.591 10.603 1.00 25.18 14 GLY B N 1
ATOM 860 C CA . GLY B 1 14 ? 70.432 20.328 11.286 1.00 25.56 14 GLY B CA 1
ATOM 861 C C . GLY B 1 14 ? 69.238 19.669 11.951 1.00 24.67 14 GLY B C 1
ATOM 862 O O . GLY B 1 14 ? 69.399 18.899 12.901 1.00 25.63 14 GLY B O 1
ATOM 863 N N . ILE B 1 15 ? 68.041 19.969 11.460 1.00 23.22 15 ILE B N 1
ATOM 864 C CA . ILE B 1 15 ? 66.818 19.403 12.029 1.00 22.71 15 ILE B CA 1
ATOM 865 C C . ILE B 1 15 ? 66.068 18.524 11.033 1.00 21.73 15 ILE B C 1
ATOM 866 O O . ILE B 1 15 ? 66.211 18.677 9.820 1.00 21.47 15 ILE B O 1
ATOM 871 N N . SER B 1 16 ? 65.277 17.597 11.565 1.00 21.89 16 SER B N 1
ATOM 872 C CA . SER B 1 16 ? 64.425 16.738 10.750 1.00 21.18 16 SER B CA 1
ATOM 873 C C . SER B 1 16 ? 63.266 17.530 10.145 1.00 20.27 16 SER B C 1
ATOM 874 O O . SER B 1 16 ? 62.950 18.632 10.603 1.00 20.22 16 SER B O 1
ATOM 877 N N . GLN B 1 17 ? 62.638 16.952 9.121 1.00 19.64 17 GLN B N 1
ATOM 878 C CA . GLN B 1 17 ? 61.436 17.509 8.502 1.00 19.23 17 GLN B CA 1
ATOM 879 C C . GLN B 1 17 ? 60.330 17.726 9.543 1.00 19.55 17 GLN B C 1
ATOM 880 O O . GLN B 1 17 ? 59.737 18.806 9.626 1.00 19.46 17 GLN B O 1
ATOM 886 N N . GLU B 1 18 ? 60.091 16.701 10.358 1.00 20.60 18 GLU B N 1
ATOM 887 C CA . GLU B 1 18 ? 59.082 16.770 11.412 1.00 21.33 18 GLU B CA 1
ATOM 888 C C . GLU B 1 18 ? 59.375 17.890 12.410 1.00 21.80 18 GLU B C 1
ATOM 889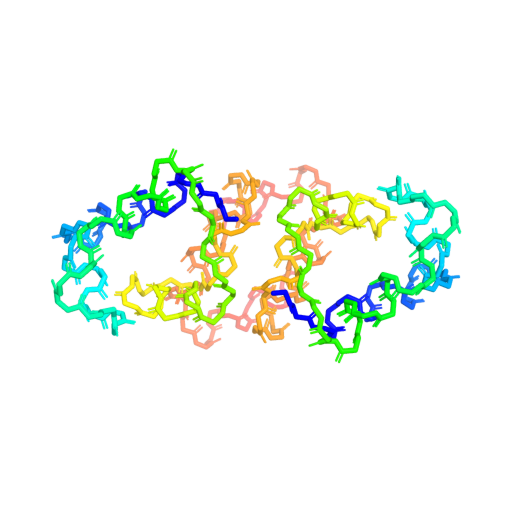 O O . GLU B 1 18 ? 58.477 18.650 12.772 1.00 21.82 18 GLU B O 1
ATOM 895 N N . LYS B 1 19 ? 60.626 17.982 12.850 1.00 22.12 19 LYS B N 1
ATOM 896 C CA . LYS B 1 19 ? 61.018 18.971 13.855 1.00 22.99 19 LYS B CA 1
ATOM 897 C C . LYS B 1 19 ? 60.860 20.385 13.307 1.00 22.09 19 LYS B C 1
ATOM 898 O O . LYS B 1 19 ? 60.395 21.285 14.010 1.00 22.39 19 LYS B O 1
ATOM 904 N N . LEU B 1 20 ? 61.254 20.572 12.052 1.00 20.69 20 LEU B N 1
ATOM 905 C CA . LEU B 1 20 ? 61.047 21.849 11.382 1.00 20.01 20 LEU B CA 1
ATOM 906 C C . LEU B 1 20 ? 59.563 22.219 11.403 1.00 19.94 20 LEU B C 1
ATOM 907 O O . LEU B 1 20 ? 59.209 23.352 11.738 1.00 20.28 20 LEU B O 1
ATOM 912 N N . GLY B 1 21 ? 58.707 21.250 11.082 1.00 19.75 21 GLY B N 1
ATOM 913 C CA . GLY B 1 21 ? 57.255 21.444 11.111 1.00 19.90 21 GLY B CA 1
ATOM 914 C C . GLY B 1 21 ? 56.717 21.835 12.475 1.00 21.01 21 GLY B C 1
ATOM 915 O O . GLY B 1 21 ? 55.963 22.803 12.598 1.00 21.32 21 GLY B O 1
ATOM 916 N N . VAL B 1 22 ? 57.120 21.093 13.504 1.00 22.08 22 VAL B N 1
ATOM 917 C CA . VAL B 1 22 ? 56.674 21.364 14.873 1.00 23.64 22 VAL B CA 1
ATOM 918 C C . VAL B 1 22 ? 57.082 22.768 15.336 1.00 24.34 22 VAL B C 1
ATOM 919 O O . VAL B 1 22 ? 56.264 23.508 15.886 1.00 24.96 22 VAL B O 1
ATOM 923 N N . LEU B 1 23 ? 58.337 23.135 15.090 1.00 24.25 23 LEU B N 1
ATOM 924 C CA . LEU B 1 23 ? 58.853 24.446 15.494 1.00 25.19 23 LEU B CA 1
ATOM 925 C C .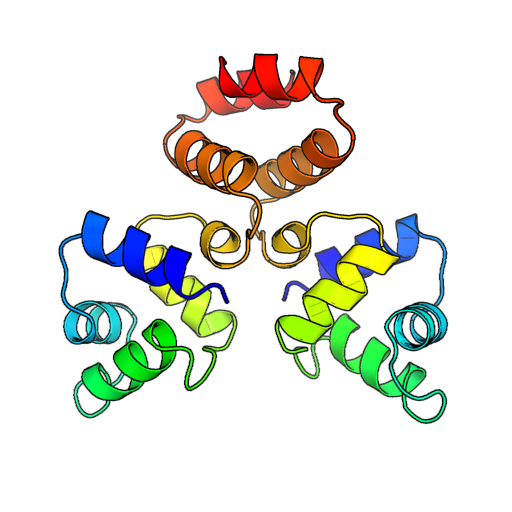 LEU B 1 23 ? 58.167 25.598 14.756 1.00 24.93 23 LEU B C 1
ATOM 926 O O . LEU B 1 23 ? 58.079 26.710 15.278 1.00 25.63 23 LEU B O 1
ATOM 931 N N . ALA B 1 24 ? 57.670 25.317 13.552 1.00 24.04 24 ALA B N 1
ATOM 932 C CA . ALA B 1 24 ? 56.934 26.305 12.759 1.00 24.07 24 ALA B CA 1
ATOM 933 C C . ALA B 1 24 ? 55.432 26.291 13.066 1.00 24.94 24 ALA B C 1
ATOM 934 O O . ALA B 1 24 ? 54.649 26.981 12.411 1.00 25.08 24 ALA B O 1
ATOM 936 N N . GLY B 1 25 ? 55.037 25.491 14.053 1.00 25.47 25 GLY B N 1
ATOM 937 C CA . GLY B 1 25 ? 53.674 25.523 14.577 1.00 26.71 25 GLY B CA 1
ATOM 938 C C . GLY B 1 25 ? 52.694 24.511 14.010 1.00 26.36 25 GLY B C 1
ATOM 939 O O . GLY B 1 25 ? 51.508 24.554 14.342 1.00 27.50 25 GLY B O 1
ATOM 940 N N . ILE B 1 26 ? 53.165 23.602 13.158 1.00 25.32 26 ILE B N 1
ATOM 941 C CA . ILE B 1 26 ? 52.279 22.568 12.619 1.00 25.30 26 ILE B CA 1
ATOM 942 C C . ILE B 1 26 ? 51.968 21.547 13.704 1.00 26.65 26 ILE B C 1
ATOM 943 O O . ILE B 1 26 ? 52.856 21.152 14.457 1.00 27.11 26 ILE B O 1
ATOM 948 N N . ASP B 1 27 ? 50.701 21.146 13.784 1.00 27.42 27 ASP B N 1
ATOM 949 C CA . ASP B 1 27 ? 50.257 20.110 14.712 1.00 28.71 27 ASP B CA 1
ATOM 950 C C . ASP B 1 27 ? 51.193 18.904 14.656 1.00 28.21 27 ASP B C 1
ATOM 951 O O . ASP B 1 27 ? 51.534 18.428 13.577 1.00 26.69 27 ASP B O 1
ATOM 956 N N . GLU B 1 28 ? 51.613 18.421 15.823 1.00 29.43 28 GLU B N 1
ATOM 957 C CA . GLU B 1 28 ? 52.512 17.265 15.903 1.00 29.46 28 GLU B CA 1
ATOM 958 C C . GLU B 1 28 ? 51.979 16.037 15.157 1.00 29.40 28 GLU B C 1
ATOM 959 O O . GLU B 1 28 ? 52.756 15.199 14.704 1.00 29.30 28 GLU B O 1
ATOM 965 N N . ALA B 1 29 ? 50.657 15.943 15.024 1.00 29.95 29 ALA B N 1
ATOM 966 C CA . ALA B 1 29 ? 50.027 14.818 14.331 1.00 29.76 29 ALA B CA 1
ATOM 967 C C . ALA B 1 29 ? 50.166 14.854 12.799 1.00 28.51 29 ALA B C 1
ATOM 968 O O . ALA B 1 29 ? 49.969 13.829 12.137 1.00 28.53 29 ALA B O 1
ATOM 970 N N . SER B 1 30 ? 50.508 16.016 12.242 1.00 27.28 30 SER B N 1
ATOM 971 C CA . SER B 1 30 ? 50.623 16.172 10.785 1.00 26.02 30 SER B CA 1
ATOM 972 C C . SER B 1 30 ? 51.946 16.775 10.303 1.00 24.45 30 SER B C 1
ATOM 973 O O . SER B 1 30 ? 52.157 16.926 9.095 1.00 23.82 30 SER B O 1
ATOM 976 N N . ALA B 1 31 ? 52.823 17.129 11.240 1.00 23.93 31 ALA B N 1
ATOM 977 C CA . ALA B 1 31 ? 54.071 17.818 10.907 1.00 22.38 31 ALA B CA 1
ATOM 978 C C . ALA B 1 31 ? 54.971 17.035 9.953 1.00 21.43 31 ALA B C 1
ATOM 979 O O . ALA B 1 31 ? 55.431 17.585 8.959 1.00 20.80 31 ALA B O 1
ATOM 981 N N . SER B 1 32 ? 55.219 15.759 10.249 1.00 21.63 32 SER B N 1
ATOM 982 C CA . SER B 1 32 ? 56.118 14.957 9.416 1.00 21.05 32 SER B CA 1
ATOM 983 C C . SER B 1 32 ? 55.610 14.868 7.985 1.00 20.40 32 SER B C 1
ATOM 984 O O . SER B 1 32 ? 56.369 15.069 7.034 1.00 19.58 32 SER B O 1
ATOM 987 N N . ALA B 1 33 ? 54.326 14.557 7.848 1.00 20.37 33 ALA B N 1
ATOM 988 C CA . ALA B 1 33 ? 53.710 14.390 6.539 1.00 20.17 33 ALA B CA 1
ATOM 989 C C . ALA B 1 33 ? 53.752 15.694 5.764 1.00 19.35 33 ALA B C 1
ATOM 990 O O . ALA B 1 33 ? 54.198 15.727 4.615 1.00 18.82 33 ALA B O 1
ATOM 992 N N . ARG B 1 34 ? 53.293 16.767 6.399 1.00 19.41 34 ARG B N 1
ATOM 993 C CA . ARG B 1 34 ? 53.201 18.056 5.726 1.00 19.17 34 ARG B CA 1
ATOM 994 C C . ARG B 1 34 ? 54.560 18.568 5.273 1.00 18.17 34 ARG B C 1
ATOM 995 O O . ARG B 1 34 ? 54.711 19.010 4.137 1.00 17.22 34 ARG B O 1
ATOM 1003 N N . MET B 1 35 ? 55.548 18.485 6.160 1.00 18.20 35 MET B N 1
ATOM 1004 C CA . MET B 1 35 ? 56.886 18.954 5.828 1.00 18.09 35 MET B CA 1
ATOM 1005 C C . MET B 1 35 ? 57.524 18.120 4.732 1.00 17.99 35 MET B C 1
ATOM 1006 O O . MET B 1 35 ? 58.248 18.656 3.892 1.00 18.15 35 MET B O 1
ATOM 1011 N N . ASN B 1 36 ? 57.253 16.817 4.738 1.00 18.32 36 ASN B N 1
ATOM 1012 C CA . ASN B 1 36 ? 57.710 15.965 3.649 1.00 17.91 36 ASN B CA 1
ATOM 1013 C C . ASN B 1 36 ? 57.067 16.345 2.318 1.00 17.76 36 ASN B C 1
ATOM 1014 O O . ASN B 1 36 ? 57.755 16.435 1.306 1.00 17.97 36 ASN B O 1
ATOM 1019 N N . GLN B 1 37 ? 55.755 16.572 2.322 1.00 17.80 37 GLN B N 1
ATOM 1020 C CA . GLN B 1 37 ? 55.054 16.981 1.102 1.00 17.88 37 GLN B CA 1
ATOM 1021 C C . GLN B 1 37 ? 55.638 18.269 0.528 1.00 17.38 37 GLN B C 1
ATOM 1022 O O . GLN B 1 37 ? 55.801 18.386 -0.692 1.00 17.23 37 GLN B O 1
ATOM 1028 N N . TYR B 1 38 ? 55.963 19.219 1.406 1.00 17.13 38 TYR B N 1
ATOM 1029 C CA . TYR B 1 38 ? 56.592 20.464 0.967 1.00 17.10 38 TYR B CA 1
ATOM 1030 C C . TYR B 1 38 ? 57.983 20.222 0.377 1.00 17.17 38 TYR B C 1
ATOM 1031 O O . TYR B 1 38 ? 58.298 20.765 -0.671 1.00 17.56 38 TYR B O 1
ATOM 1040 N N . GLU B 1 39 ? 58.806 19.409 1.035 1.00 17.82 39 GLU B N 1
ATOM 1041 C CA . GLU B 1 39 ? 60.189 19.201 0.573 1.00 18.56 39 GLU B CA 1
ATOM 1042 C C . GLU B 1 39 ? 60.266 18.338 -0.688 1.00 19.16 39 GLU B C 1
ATOM 1043 O O . GLU B 1 39 ? 61.211 18.462 -1.476 1.00 19.45 39 GLU B O 1
ATOM 1049 N N . LYS B 1 40 ? 59.271 17.476 -0.876 1.00 19.55 40 LYS B N 1
ATOM 1050 C CA . LYS B 1 40 ? 59.197 16.626 -2.071 1.00 20.61 40 LYS B CA 1
ATOM 1051 C C . LYS B 1 40 ? 58.451 17.296 -3.230 1.00 20.96 40 LYS B C 1
ATOM 1052 O O . LYS B 1 40 ? 58.437 16.780 -4.350 1.00 21.99 40 LYS B O 1
ATOM 1058 N N . GLY B 1 41 ? 57.835 18.441 -2.954 1.00 20.07 41 GLY B N 1
ATOM 1059 C CA . GLY B 1 41 ? 57.100 19.198 -3.959 1.00 20.26 41 GLY B CA 1
ATOM 1060 C C . GLY B 1 41 ? 55.725 18.644 -4.269 1.00 20.27 41 GLY B C 1
ATOM 1061 O O . GLY B 1 41 ? 55.170 18.931 -5.330 1.00 21.50 41 GLY B O 1
ATOM 1062 N N . LYS B 1 42 ? 55.174 17.854 -3.346 1.00 19.60 42 LYS B N 1
ATOM 1063 C CA . LYS B 1 42 ? 53.821 17.310 -3.493 1.00 19.60 42 LYS B CA 1
ATOM 1064 C C . LYS B 1 42 ? 52.758 18.405 -3.381 1.00 18.80 42 LYS B C 1
ATOM 1065 O O . LYS B 1 42 ? 51.824 18.460 -4.190 1.00 18.89 42 LYS B O 1
ATOM 1071 N N . HIS B 1 43 ? 52.915 19.265 -2.374 1.00 17.69 43 HIS B N 1
ATOM 1072 C CA . HIS B 1 43 ? 52.051 20.420 -2.148 1.00 17.76 43 HIS B CA 1
ATOM 1073 C C . HIS B 1 43 ? 52.925 21.623 -1.802 1.00 17.00 43 HIS B C 1
ATOM 1074 O O . HIS B 1 43 ? 54.029 21.456 -1.281 1.00 16.99 43 HIS B O 1
ATOM 1081 N N . ALA B 1 44 ? 52.433 22.826 -2.087 1.00 17.80 44 ALA B N 1
ATOM 1082 C CA . ALA B 1 44 ? 53.146 24.051 -1.715 1.00 17.45 44 ALA B CA 1
ATOM 1083 C C . ALA B 1 44 ? 52.553 24.671 -0.444 1.00 17.72 44 ALA B C 1
ATOM 1084 O O . ALA B 1 44 ? 51.330 24.733 -0.294 1.00 17.92 44 ALA B O 1
ATOM 1086 N N . PRO B 1 45 ? 53.424 25.121 0.479 1.00 17.72 45 PRO B N 1
ATOM 1087 C CA . PRO B 1 45 ? 52.928 25.838 1.647 1.00 18.13 45 PRO B CA 1
ATOM 1088 C C . PRO B 1 45 ? 52.448 27.223 1.233 1.00 18.58 45 PRO B C 1
ATOM 1089 O O . PRO B 1 45 ? 52.942 27.768 0.241 1.00 18.85 45 PRO B O 1
ATOM 1093 N N . ASP B 1 46 ? 51.496 27.790 1.968 1.00 19.16 46 ASP B N 1
ATOM 1094 C CA . ASP B 1 46 ? 51.126 29.183 1.724 1.00 19.65 46 ASP B CA 1
ATOM 1095 C C . ASP B 1 46 ? 52.211 30.116 2.263 1.00 19.20 46 ASP B C 1
ATOM 1096 O O . ASP B 1 46 ? 53.099 29.687 3.009 1.00 19.06 46 ASP B O 1
ATOM 1101 N N . PHE B 1 47 ? 52.145 31.382 1.872 1.00 19.30 47 PHE B N 1
ATOM 1102 C CA . PHE B 1 47 ? 53.183 32.343 2.240 1.00 19.23 47 PHE B CA 1
ATOM 1103 C C . PHE B 1 47 ? 53.331 32.515 3.750 1.00 19.86 47 PHE B C 1
ATOM 1104 O O . PHE B 1 47 ? 54.454 32.655 4.251 1.00 19.44 47 PHE B O 1
ATOM 1112 N N . GLU B 1 48 ? 52.208 32.508 4.472 1.00 21.06 48 GLU B N 1
ATOM 1113 C CA . GLU B 1 48 ? 52.268 32.592 5.929 1.00 22.66 48 GLU B CA 1
ATOM 1114 C C . GLU B 1 48 ? 53.102 31.454 6.509 1.00 21.85 48 GLU B C 1
ATOM 1115 O O . GLU B 1 48 ? 53.952 31.680 7.371 1.00 21.82 48 GLU B O 1
ATOM 1121 N N . MET B 1 49 ? 52.867 30.234 6.030 1.00 21.50 49 MET B N 1
ATOM 1122 C CA . MET B 1 49 ? 53.648 29.084 6.486 1.00 21.43 49 MET B CA 1
ATOM 1123 C C . MET B 1 49 ? 55.121 29.228 6.115 1.00 19.81 49 MET B C 1
ATOM 1124 O O . MET B 1 49 ? 55.995 28.943 6.936 1.00 18.88 49 MET B O 1
ATOM 1129 N N . ALA B 1 50 ? 55.386 29.688 4.889 1.00 18.57 50 ALA B N 1
ATOM 1130 C CA . ALA B 1 50 ? 56.755 29.893 4.425 1.00 17.87 50 ALA B CA 1
ATOM 1131 C C . ALA B 1 50 ? 57.508 30.853 5.334 1.00 18.27 50 ALA B C 1
ATOM 1132 O O . ALA B 1 50 ? 58.672 30.618 5.650 1.00 18.45 50 ALA B O 1
ATOM 1134 N N . ASN B 1 51 ? 56.841 31.930 5.743 1.00 18.77 51 ASN B N 1
ATOM 1135 C CA . ASN B 1 51 ? 57.421 32.880 6.690 1.00 19.81 51 ASN B CA 1
ATOM 1136 C C . ASN B 1 51 ? 57.770 32.252 8.039 1.00 20.24 51 ASN B C 1
ATOM 1137 O O . ASN B 1 51 ? 58.814 32.559 8.617 1.00 20.55 51 ASN B O 1
ATOM 1142 N N . ARG B 1 52 ? 56.909 31.362 8.521 1.00 20.31 52 ARG B N 1
ATOM 1143 C CA . ARG B 1 52 ? 57.154 30.660 9.779 1.00 21.18 52 ARG B CA 1
ATOM 1144 C C . ARG B 1 52 ? 58.315 29.677 9.653 1.00 20.38 52 ARG B C 1
ATOM 1145 O O . ARG B 1 52 ? 59.124 29.552 10.575 1.00 20.68 52 ARG B O 1
ATOM 1153 N N . LEU B 1 53 ? 58.397 28.995 8.511 1.00 19.05 53 LEU B N 1
ATOM 1154 C CA . LEU B 1 53 ? 59.529 28.116 8.211 1.00 19.13 53 LEU B CA 1
ATOM 1155 C C . LEU B 1 53 ? 60.829 28.919 8.165 1.00 19.63 53 LEU B C 1
ATOM 1156 O O . LEU B 1 53 ? 61.838 28.527 8.763 1.00 19.93 53 LEU B O 1
ATOM 1161 N N . ALA B 1 54 ? 60.792 30.058 7.474 1.00 19.65 54 ALA B N 1
ATOM 1162 C CA . ALA B 1 54 ? 61.976 30.896 7.323 1.00 20.59 54 ALA B CA 1
ATOM 1163 C C . ALA B 1 54 ? 62.482 31.367 8.680 1.00 21.90 54 ALA B C 1
ATOM 1164 O O . ALA B 1 54 ? 63.690 31.442 8.898 1.00 22.29 54 ALA B O 1
ATOM 1166 N N . LYS B 1 55 ? 61.555 31.676 9.585 1.00 22.36 55 LYS B N 1
ATOM 1167 C CA . LYS B 1 55 ? 61.913 32.089 10.935 1.00 24.21 55 LYS B CA 1
ATOM 1168 C C . LYS B 1 55 ? 62.716 30.997 11.633 1.00 24.28 55 LYS B C 1
ATOM 1169 O O . LYS B 1 55 ? 63.793 31.268 12.164 1.00 24.70 55 LYS B O 1
ATOM 1175 N N . VAL B 1 56 ? 62.201 29.765 11.605 1.00 23.79 56 VAL B N 1
ATOM 1176 C CA . VAL B 1 56 ? 62.868 28.621 12.244 1.00 24.31 56 VAL B CA 1
ATOM 1177 C C . VAL B 1 56 ? 64.247 28.393 11.623 1.00 24.38 56 VAL B C 1
ATOM 1178 O O . VAL B 1 56 ? 65.230 28.159 12.336 1.00 25.48 56 VAL B O 1
ATOM 1182 N N . LEU B 1 57 ? 64.310 28.500 10.299 1.00 23.49 57 LEU B N 1
ATOM 1183 C CA . LEU B 1 57 ? 65.538 28.251 9.545 1.00 23.75 57 LEU B CA 1
ATOM 1184 C C . LEU B 1 57 ? 66.553 29.397 9.603 1.00 24.61 57 LEU B C 1
ATOM 1185 O O . LEU B 1 57 ? 67.672 29.252 9.111 1.00 25.07 57 LEU B O 1
ATOM 1190 N N . LYS B 1 58 ? 66.166 30.520 10.212 1.00 25.21 58 LYS B N 1
ATOM 1191 C CA . LYS B 1 58 ? 67.024 31.713 10.319 1.00 26.05 58 LYS B CA 1
ATOM 1192 C C . LYS B 1 58 ? 67.505 32.193 8.943 1.00 25.18 58 LYS B C 1
ATOM 1193 O O . LYS B 1 58 ? 68.691 32.456 8.735 1.00 26.12 58 LYS B O 1
ATOM 1199 N N . ILE B 1 59 ? 66.567 32.287 8.007 1.00 23.25 59 ILE B N 1
ATOM 1200 C CA . ILE B 1 59 ? 66.839 32.789 6.662 1.00 22.46 59 ILE B CA 1
ATOM 1201 C C . ILE B 1 59 ? 65.785 33.826 6.290 1.00 21.89 59 ILE B C 1
ATOM 1202 O O . ILE B 1 59 ? 64.692 33.828 6.862 1.00 21.84 59 ILE B O 1
ATOM 1207 N N . PRO B 1 60 ? 66.098 34.711 5.330 1.00 21.81 60 PRO B N 1
ATOM 1208 C CA . PRO B 1 60 ? 65.040 35.580 4.822 1.00 21.18 60 PRO B CA 1
ATOM 1209 C C . PRO B 1 60 ? 64.091 34.737 3.980 1.00 19.86 60 PRO B C 1
ATOM 1210 O O . PRO B 1 60 ? 64.539 33.843 3.263 1.00 19.15 60 PRO B O 1
ATOM 1214 N N . VAL B 1 61 ? 62.790 34.996 4.085 1.00 19.18 61 VAL B N 1
ATOM 1215 C CA . VAL B 1 61 ? 61.796 34.143 3.430 1.00 18.62 61 VAL B CA 1
ATOM 1216 C C . VAL B 1 61 ? 61.995 34.031 1.910 1.00 18.39 61 VAL B C 1
ATOM 1217 O O . VAL B 1 61 ? 61.764 32.965 1.336 1.00 18.01 61 VAL B O 1
ATOM 1221 N N . SER B 1 62 ? 62.462 35.106 1.275 1.00 19.00 62 SER B N 1
ATOM 1222 C CA . SER B 1 62 ? 62.579 35.114 -0.188 1.00 19.14 62 SER B CA 1
ATOM 1223 C C . SER B 1 62 ? 63.668 34.181 -0.732 1.00 19.12 62 SER B C 1
ATOM 1224 O O . SER B 1 62 ? 63.669 33.866 -1.918 1.00 18.85 62 SER B O 1
ATOM 1227 N N . TYR B 1 63 ? 64.570 33.724 0.137 1.00 19.45 63 TYR B N 1
ATOM 1228 C CA . TYR B 1 63 ? 65.530 32.684 -0.246 1.00 20.08 63 TYR B CA 1
ATOM 1229 C C . TYR B 1 63 ? 64.795 31.471 -0.815 1.00 19.55 63 TYR B C 1
ATOM 1230 O O . TYR B 1 63 ? 65.233 30.876 -1.806 1.00 19.88 63 TYR B O 1
ATOM 1239 N N . LEU B 1 64 ? 63.670 31.125 -0.190 1.00 19.44 64 LEU B N 1
ATOM 1240 C CA . LEU B 1 64 ? 62.873 29.967 -0.590 1.00 19.07 64 LEU B CA 1
ATOM 1241 C C . LEU B 1 64 ? 62.165 30.150 -1.933 1.00 19.24 64 LEU B C 1
ATOM 1242 O O . LEU B 1 64 ? 61.617 29.192 -2.484 1.00 19.14 64 LEU B O 1
ATOM 1247 N N . TYR B 1 65 ? 62.185 31.377 -2.450 1.00 19.32 65 TYR B N 1
ATOM 1248 C CA . TYR B 1 65 ? 61.512 31.718 -3.702 1.00 19.25 65 TYR B CA 1
ATOM 1249 C C . TYR B 1 65 ? 62.466 32.282 -4.766 1.00 19.83 65 TYR B C 1
ATOM 1250 O O . TYR B 1 65 ? 62.011 32.843 -5.761 1.00 19.68 65 TYR B O 1
ATOM 1259 N N . THR B 1 66 ? 63.776 32.127 -4.551 1.00 20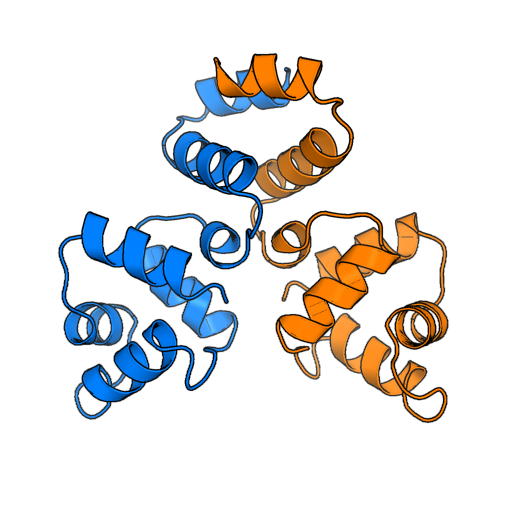.03 66 THR B N 1
ATOM 1260 C CA . THR B 1 66 ? 64.810 32.652 -5.466 1.00 21.03 66 THR B CA 1
ATOM 1261 C C . THR B 1 66 ? 65.473 31.531 -6.294 1.00 21.43 66 THR B C 1
ATOM 1262 O O . THR B 1 66 ? 66.321 30.807 -5.771 1.00 21.85 66 THR B O 1
ATOM 1266 N N . PRO B 1 67 ? 65.096 31.385 -7.588 1.00 21.78 67 PRO B N 1
ATOM 1267 C CA . PRO B 1 67 ? 65.683 30.303 -8.405 1.00 22.52 67 PRO B CA 1
ATOM 1268 C C . PRO B 1 67 ? 67.130 30.551 -8.833 1.00 23.66 67 PRO B C 1
ATOM 1269 O O . PRO B 1 67 ? 67.855 29.607 -9.155 1.00 23.95 67 PRO B O 1
ATOM 1273 N N . GLU B 1 68 ? 67.537 31.815 -8.832 1.00 24.48 68 GLU B N 1
ATOM 1274 C CA . GLU B 1 68 ? 68.871 32.206 -9.265 1.00 26.53 68 GLU B CA 1
ATOM 1275 C C . GLU B 1 68 ? 69.886 31.914 -8.160 1.00 26.59 68 GLU B C 1
ATOM 1276 O O . GLU B 1 68 ? 69.840 32.531 -7.097 1.00 25.81 68 GLU B O 1
ATOM 1282 N N . ASP B 1 69 ? 70.791 30.967 -8.410 1.00 27.95 69 ASP B N 1
ATOM 1283 C CA . ASP B 1 69 ? 71.745 30.521 -7.388 1.00 28.58 69 ASP B CA 1
ATOM 1284 C C . ASP B 1 69 ? 72.602 31.664 -6.851 1.00 29.60 69 ASP B C 1
ATOM 1285 O O . ASP B 1 69 ? 72.857 31.738 -5.646 1.00 29.42 69 ASP B O 1
ATOM 1290 N N . ASP B 1 70 ? 73.055 32.546 -7.739 1.00 30.89 70 ASP B N 1
ATOM 1291 C CA . ASP B 1 70 ? 73.920 33.646 -7.315 1.00 31.83 70 ASP B CA 1
ATOM 1292 C C . ASP B 1 70 ? 73.179 34.660 -6.440 1.00 30.44 70 ASP B C 1
ATOM 1293 O O . ASP B 1 70 ? 73.723 35.121 -5.438 1.00 30.68 70 ASP B O 1
ATOM 1298 N N . LEU B 1 71 ? 71.933 34.970 -6.799 1.00 28.51 71 LEU B N 1
ATOM 1299 C CA . LEU B 1 71 ? 71.108 35.871 -6.006 1.00 27.15 71 LEU B CA 1
ATOM 1300 C C . LEU B 1 71 ? 70.721 35.243 -4.668 1.00 25.94 71 LEU B C 1
ATOM 1301 O O . LEU B 1 71 ? 70.701 35.928 -3.647 1.00 25.83 71 LEU B O 1
ATOM 1306 N N . ALA B 1 72 ? 70.419 33.942 -4.680 1.00 24.93 72 ALA B N 1
ATOM 1307 C CA . ALA B 1 72 ? 70.087 33.216 -3.455 1.00 24.28 72 ALA B CA 1
ATOM 1308 C C . ALA B 1 72 ? 71.249 33.253 -2.456 1.00 25.38 72 ALA B C 1
ATOM 1309 O O . ALA B 1 72 ? 71.029 33.455 -1.258 1.00 25.16 72 ALA B O 1
ATOM 1311 N N . GLN B 1 73 ? 72.476 33.088 -2.954 1.00 27.12 73 GLN B N 1
ATOM 1312 C CA . GLN B 1 73 ? 73.676 33.237 -2.118 1.00 28.81 73 GLN B CA 1
ATOM 1313 C C . GLN B 1 73 ? 73.811 34.655 -1.541 1.00 29.41 73 GLN B C 1
ATOM 1314 O O . GLN B 1 73 ? 74.154 34.817 -0.366 1.00 29.82 73 GLN B O 1
ATOM 1320 N N . ILE B 1 74 ? 73.541 35.671 -2.363 1.00 29.56 74 ILE B N 1
ATOM 1321 C CA . ILE B 1 74 ? 73.546 37.066 -1.900 1.00 30.25 74 ILE B CA 1
ATOM 1322 C C . ILE B 1 74 ? 72.564 37.246 -0.743 1.00 29.06 74 ILE B C 1
ATOM 1323 O O . ILE B 1 74 ? 72.898 37.848 0.277 1.00 29.64 74 ILE B O 1
ATOM 1328 N N . ILE B 1 75 ? 71.363 36.700 -0.907 1.00 27.17 75 ILE B N 1
ATOM 1329 C CA . ILE B 1 75 ? 70.316 36.782 0.110 1.00 26.24 75 ILE B CA 1
ATOM 1330 C C . ILE B 1 75 ? 70.778 36.189 1.448 1.00 26.62 75 ILE B C 1
ATOM 1331 O O . ILE B 1 75 ? 70.571 36.800 2.500 1.00 26.73 75 ILE B O 1
ATOM 1336 N N . LEU B 1 76 ? 71.427 35.025 1.398 1.00 26.85 76 LEU B N 1
ATOM 1337 C CA . LEU B 1 76 ? 71.971 34.387 2.602 1.00 27.92 76 LEU B CA 1
ATOM 1338 C C . LEU B 1 76 ? 73.108 35.186 3.226 1.00 30.16 76 LEU B C 1
ATOM 1339 O O . LEU B 1 76 ? 73.225 35.246 4.448 1.00 30.93 76 LEU B O 1
ATOM 1344 N N . THR B 1 77 ? 73.948 35.785 2.387 1.00 31.73 77 THR B N 1
ATOM 1345 C CA . THR B 1 77 ? 75.073 36.590 2.867 1.00 34.46 77 THR B CA 1
ATOM 1346 C C . THR B 1 77 ? 74.548 37.864 3.527 1.00 35.21 77 THR B C 1
ATOM 1347 O O . THR B 1 77 ? 74.910 38.172 4.665 1.00 36.48 77 THR B O 1
ATOM 1351 N N . TRP B 1 78 ? 73.675 38.578 2.814 1.00 34.93 78 TRP B N 1
ATOM 1352 C CA . TRP B 1 78 ? 73.006 39.772 3.334 1.00 35.70 78 TRP B CA 1
ATOM 1353 C C . TRP B 1 78 ? 72.382 39.488 4.701 1.00 35.35 78 TRP B C 1
ATOM 1354 O O . TRP B 1 78 ? 72.491 40.295 5.625 1.00 36.08 78 TRP B O 1
ATOM 1365 N N . ASN B 1 79 ? 71.743 38.326 4.814 1.00 33.82 79 ASN B N 1
ATOM 1366 C CA . ASN B 1 79 ? 71.113 37.874 6.051 1.00 33.76 79 ASN B CA 1
ATOM 1367 C C . ASN B 1 79 ? 72.038 37.953 7.271 1.00 35.74 79 ASN B C 1
ATOM 1368 O O . ASN B 1 79 ? 71.588 38.252 8.378 1.00 36.36 79 ASN B O 1
ATOM 1373 N N . GLU B 1 80 ? 73.327 37.703 7.056 1.00 37.38 80 GLU B N 1
ATOM 1374 C CA . GLU B 1 80 ? 74.297 37.650 8.153 1.00 39.56 80 GLU B CA 1
ATOM 1375 C C . GLU B 1 80 ? 75.085 38.939 8.371 1.00 41.48 80 GLU B C 1
ATOM 1376 O O . GLU B 1 80 ? 75.852 39.041 9.329 1.00 42.87 80 GLU B O 1
ATOM 1382 N N . LEU B 1 81 ? 74.899 39.918 7.488 1.00 41.51 81 LEU B N 1
ATOM 1383 C CA . LEU B 1 81 ? 75.572 41.205 7.624 1.00 43.56 81 LEU B CA 1
ATOM 1384 C C . LEU B 1 81 ? 74.929 42.035 8.722 1.00 44.43 81 LEU B C 1
ATOM 1385 O O . LEU B 1 81 ? 73.701 42.073 8.841 1.00 43.18 81 LEU B O 1
ATOM 1390 N N . ASN B 1 82 ? 75.765 42.694 9.521 1.00 47.02 82 ASN B N 1
ATOM 1391 C CA . ASN B 1 82 ? 75.284 43.661 10.504 1.00 48.65 82 ASN B CA 1
ATOM 1392 C C . ASN B 1 82 ? 74.810 44.939 9.811 1.00 49.47 82 ASN B C 1
ATOM 1393 O O . ASN B 1 82 ? 75.084 45.145 8.624 1.00 49.02 82 ASN B O 1
ATOM 1398 N N . GLU B 1 83 ? 74.114 45.793 10.557 1.00 50.93 83 GLU B N 1
ATOM 1399 C CA . GLU B 1 83 ? 73.461 46.971 9.979 1.00 51.71 83 GLU B CA 1
ATOM 1400 C C . GLU B 1 83 ? 74.425 47.971 9.339 1.00 53.22 83 GLU B C 1
ATOM 1401 O O . GLU B 1 83 ? 74.046 48.684 8.410 1.00 52.98 83 GLU B O 1
ATOM 1407 N N . GLN B 1 84 ? 75.663 48.011 9.828 1.00 55.03 84 GLN B N 1
ATOM 1408 C CA . GLN B 1 84 ? 76.706 48.845 9.228 1.00 56.80 84 GLN B CA 1
ATOM 1409 C C . GLN B 1 84 ? 77.203 48.269 7.903 1.00 56.17 84 GLN B C 1
ATOM 1410 O O . GLN B 1 84 ? 77.472 49.015 6.959 1.00 57.05 84 GLN B O 1
ATOM 1416 N N . GLU B 1 85 ? 77.321 46.945 7.841 1.00 55.05 85 GLU B N 1
ATOM 1417 C CA . GLU B 1 85 ? 77.704 46.264 6.606 1.00 54.38 85 GLU B CA 1
ATOM 1418 C C . GLU B 1 85 ? 76.628 46.432 5.534 1.00 52.80 85 GLU B C 1
ATOM 1419 O O . GLU B 1 85 ? 76.941 46.598 4.355 1.00 53.06 85 GLU B O 1
ATOM 1425 N N . ARG B 1 86 ? 75.364 46.413 5.953 1.00 51.62 86 ARG B N 1
ATOM 1426 C CA . ARG B 1 86 ? 74.243 46.615 5.034 1.00 50.56 86 ARG B CA 1
ATOM 1427 C C . ARG B 1 86 ? 74.213 48.035 4.467 1.00 52.40 86 ARG B C 1
ATOM 1428 O O . ARG B 1 86 ? 73.871 48.232 3.300 1.00 52.12 86 ARG B O 1
ATOM 1436 N N . LYS B 1 87 ? 74.583 49.017 5.289 1.00 55.06 87 LYS B N 1
ATOM 1437 C CA . LYS B 1 87 ? 74.723 50.397 4.818 1.00 57.61 87 LYS B CA 1
ATOM 1438 C C . LYS B 1 87 ? 75.730 50.509 3.670 1.00 59.12 87 LYS B C 1
ATOM 1439 O O . LYS B 1 87 ? 75.510 51.266 2.723 1.00 59.73 87 LYS B O 1
ATOM 1445 N N . ARG B 1 88 ? 76.817 49.743 3.755 1.00 60.53 88 ARG B N 1
ATOM 1446 C CA . ARG B 1 88 ? 77.860 49.733 2.722 1.00 62.69 88 ARG B CA 1
ATOM 1447 C C . ARG B 1 88 ? 77.334 49.239 1.371 1.00 61.28 88 ARG B C 1
ATOM 1448 O O . ARG B 1 88 ? 77.716 49.764 0.323 1.00 62.35 88 ARG B O 1
ATOM 1456 N N . ILE B 1 89 ? 76.464 48.231 1.403 1.00 59.52 89 ILE B N 1
ATOM 1457 C CA . ILE B 1 89 ? 75.834 47.711 0.188 1.00 58.39 89 ILE B CA 1
ATOM 1458 C C . ILE B 1 89 ? 74.766 48.695 -0.288 1.00 58.69 89 ILE B C 1
ATOM 1459 O O . ILE B 1 89 ? 74.651 48.970 -1.483 1.00 59.26 89 ILE B O 1
ATOM 1464 N N . ASN B 1 90 ? 74.000 49.227 0.663 1.00 58.87 90 ASN B N 1
ATOM 1465 C CA . ASN B 1 90 ? 72.913 50.162 0.371 1.00 59.28 90 ASN B CA 1
ATOM 1466 C C . ASN B 1 90 ? 73.369 51.352 -0.461 1.00 61.80 90 ASN B C 1
ATOM 1467 O O . ASN B 1 90 ? 72.768 51.664 -1.490 1.00 61.88 90 ASN B O 1
ATOM 1472 N N . PHE B 1 91 ? 74.432 52.008 -0.006 1.00 64.48 91 PHE B N 1
ATOM 1473 C CA . PHE B 1 91 ? 75.044 53.102 -0.744 1.00 67.32 91 PHE B CA 1
ATOM 1474 C C . PHE B 1 91 ? 75.476 52.592 -2.105 1.00 67.61 91 PHE B C 1
ATOM 1475 O O . PHE B 1 91 ? 75.178 53.202 -3.131 1.00 68.33 91 PHE B O 1
ATOM 1483 N N . TYR B 1 92 ? 76.154 51.448 -2.091 1.00 67.35 92 TYR B N 1
ATOM 1484 C CA . TYR B 1 92 ? 76.814 50.898 -3.267 1.00 68.46 92 TYR B CA 1
ATOM 1485 C C . TYR B 1 92 ? 75.963 50.969 -4.534 1.00 67.65 92 TYR B C 1
ATOM 1486 O O . TYR B 1 92 ? 75.295 50.002 -4.902 1.00 65.48 92 TYR B O 1
#

Solvent-accessible surface area: 10635 Å² total; per-residue (Å²): 23,44,75,178,22,0,94,50,2,21,104,140,46,65,21,60,40,84,106,0,0,54,101,4,57,4,87,121,97,39,0,60,56,80,1,61,57,15,9,147,45,144,97,75,11,96,36,117,6,0,52,89,0,4,177,31,11,169,20,5,6,0,10,0,8,0,62,54,106,52,0,3,101,24,0,30,64,12,50,155,42,83,137,116,57,51,122,121,35,79,155,139,22,45,79,160,17,0,97,51,4,22,106,146,45,66,24,60,43,86,111,0,0,71,101,2,52,8,92,146,97,39,0,58,54,82,2,59,59,15,11,151,46,147,99,79,11,98,37,131,24,0,50,116,0,4,173,35,11,171,20,5,5,0,10,0,8,0,60,56,93,59,0,2,105,20,0,28,64,12,48,147,42,89,106,108,64,33,108,138,32,78,186,115

B-factor: mean 30.62, std 12.31, range [16.8, 127.15]